Protein AF-M1EEU0-F1 (afdb_monomer)

Organism: Mustela putorius furo (NCBI:txid9669)

Structure (mmCIF, N/CA/C/O backbone):
data_AF-M1EEU0-F1
#
_entry.id   AF-M1EEU0-F1
#
loop_
_atom_site.group_PDB
_atom_site.id
_atom_site.type_symbol
_atom_site.label_atom_id
_atom_site.label_alt_id
_atom_site.label_comp_id
_atom_site.label_asym_id
_atom_site.label_entity_id
_atom_site.label_seq_id
_atom_site.pdbx_PDB_ins_code
_atom_site.Cartn_x
_atom_site.Cartn_y
_atom_site.Cartn_z
_atom_site.occupancy
_atom_site.B_iso_or_equiv
_atom_site.auth_seq_id
_atom_site.auth_comp_id
_atom_site.auth_asym_id
_atom_site.auth_atom_id
_atom_site.pdbx_PDB_model_num
ATOM 1 N N . MET A 1 1 ? 24.415 -26.229 3.782 1.00 38.53 1 MET A N 1
ATOM 2 C CA . MET A 1 1 ? 23.828 -25.964 5.123 1.00 38.53 1 MET A CA 1
ATOM 3 C C . MET A 1 1 ? 23.425 -24.501 5.374 1.00 38.53 1 MET A C 1
ATOM 5 O O . MET A 1 1 ? 22.634 -24.271 6.282 1.00 38.53 1 MET A O 1
ATOM 9 N N . TYR A 1 2 ? 23.901 -23.516 4.597 1.00 28.94 2 TYR A N 1
ATOM 10 C CA . TYR A 1 2 ? 23.565 -22.094 4.804 1.00 28.94 2 TYR A CA 1
ATOM 11 C C . TYR A 1 2 ? 22.201 -21.657 4.224 1.00 28.94 2 TYR A C 1
ATOM 13 O O . TYR A 1 2 ? 21.545 -20.799 4.808 1.00 28.94 2 TYR A O 1
ATOM 21 N N . GLU A 1 3 ? 21.706 -22.286 3.151 1.00 31.72 3 GLU A N 1
ATOM 22 C CA . GLU A 1 3 ? 20.392 -21.942 2.564 1.00 31.72 3 GLU A CA 1
ATOM 23 C C . GLU A 1 3 ? 19.193 -22.361 3.431 1.00 31.72 3 GLU A C 1
ATOM 25 O O . GLU A 1 3 ? 18.193 -21.647 3.503 1.00 31.72 3 GLU A O 1
ATOM 30 N N . GLY A 1 4 ? 19.306 -23.482 4.153 1.00 32.41 4 GLY A N 1
ATOM 31 C CA . GLY A 1 4 ? 18.231 -24.005 5.006 1.00 32.41 4 GLY A CA 1
ATOM 32 C C . GLY A 1 4 ? 17.990 -23.206 6.294 1.00 32.41 4 GLY A C 1
ATOM 33 O O . GLY A 1 4 ? 16.913 -23.310 6.880 1.00 32.41 4 GLY A O 1
ATOM 34 N N . LYS A 1 5 ? 18.961 -22.394 6.745 1.00 36.62 5 LYS A N 1
ATOM 35 C CA . LYS A 1 5 ? 18.788 -21.501 7.906 1.00 36.62 5 LYS A CA 1
ATOM 36 C C . LYS A 1 5 ? 18.058 -20.208 7.518 1.00 36.62 5 LYS A C 1
ATOM 38 O O . LYS A 1 5 ? 17.076 -19.872 8.175 1.00 36.62 5 LYS A O 1
ATOM 43 N N . LYS A 1 6 ? 18.430 -19.573 6.394 1.00 39.03 6 LYS A N 1
ATOM 44 C CA . LYS A 1 6 ? 17.776 -18.346 5.885 1.00 39.03 6 LYS A CA 1
ATOM 45 C C . LYS A 1 6 ? 16.276 -18.525 5.626 1.00 39.03 6 LYS A C 1
ATOM 47 O O . LYS A 1 6 ? 15.479 -17.656 5.969 1.00 39.03 6 LYS A O 1
ATOM 52 N N . THR A 1 7 ? 15.866 -19.664 5.066 1.00 49.22 7 THR A N 1
ATOM 53 C CA . THR A 1 7 ? 14.443 -19.939 4.795 1.00 49.22 7 THR A CA 1
ATOM 54 C C . THR A 1 7 ? 13.634 -20.198 6.065 1.00 49.22 7 THR A C 1
ATOM 56 O O . THR A 1 7 ? 12.465 -19.825 6.115 1.00 49.22 7 THR A O 1
ATOM 59 N N . LYS A 1 8 ? 14.216 -20.804 7.110 1.00 49.25 8 LYS A N 1
ATOM 60 C CA . LYS A 1 8 ? 13.526 -20.993 8.401 1.00 49.25 8 LYS A CA 1
ATOM 61 C C . LYS A 1 8 ? 13.354 -19.676 9.162 1.00 49.25 8 LYS A C 1
ATOM 63 O O . LYS A 1 8 ? 12.310 -19.467 9.775 1.00 49.25 8 LYS A O 1
ATOM 68 N N . GLU A 1 9 ? 14.342 -18.789 9.093 1.00 52.12 9 GLU A N 1
ATOM 69 C CA . GLU A 1 9 ? 14.300 -17.467 9.729 1.00 52.12 9 GLU A CA 1
ATOM 70 C C . GLU A 1 9 ? 13.256 -16.551 9.077 1.00 52.12 9 GLU A C 1
ATOM 72 O O . GLU A 1 9 ? 12.417 -15.982 9.772 1.00 52.12 9 GLU A O 1
ATOM 77 N N . GLY A 1 10 ? 13.212 -16.504 7.738 1.00 55.59 10 GLY A N 1
ATOM 78 C CA . GLY A 1 10 ? 12.186 -15.754 7.003 1.00 55.59 10 GLY A CA 1
ATOM 79 C C . GLY A 1 10 ? 10.757 -16.251 7.271 1.00 55.59 10 GLY A C 1
ATOM 80 O O . GLY A 1 10 ? 9.842 -15.443 7.416 1.00 55.59 10 GLY A O 1
ATOM 81 N N . LYS A 1 11 ? 10.563 -17.572 7.417 1.00 58.25 11 LYS A N 1
ATOM 82 C CA . LYS A 1 11 ? 9.262 -18.181 7.761 1.00 58.25 11 LYS A CA 1
ATOM 83 C C . LYS A 1 11 ? 8.784 -17.805 9.164 1.00 58.25 11 LYS A C 1
ATOM 85 O O . LYS A 1 11 ? 7.630 -17.419 9.328 1.00 58.25 11 LYS A O 1
ATOM 90 N N . LYS A 1 12 ? 9.667 -17.881 10.170 1.00 62.34 12 LYS A N 1
ATOM 91 C CA . LYS A 1 12 ? 9.335 -17.476 11.548 1.00 62.34 12 LYS A CA 1
ATOM 92 C C . LYS A 1 12 ? 8.947 -16.003 11.615 1.00 62.34 12 LYS A C 1
ATOM 94 O O . LYS A 1 12 ? 7.960 -15.666 12.258 1.00 62.34 12 LYS A O 1
ATOM 99 N N . THR A 1 13 ? 9.687 -15.149 10.915 1.00 65.69 13 THR A N 1
ATOM 100 C CA . THR A 1 13 ? 9.425 -13.710 10.870 1.00 65.69 13 THR A CA 1
ATOM 101 C C . THR A 1 13 ? 8.077 -13.400 10.214 1.00 65.69 13 THR A C 1
ATOM 103 O O . THR A 1 13 ? 7.290 -12.644 10.783 1.00 65.69 13 THR A O 1
ATOM 106 N N . LYS A 1 14 ? 7.749 -14.055 9.091 1.00 67.12 14 LYS A N 1
ATOM 107 C CA . LYS A 1 14 ? 6.440 -13.932 8.432 1.00 67.12 14 LYS A CA 1
ATOM 108 C C . LYS A 1 14 ? 5.278 -14.312 9.353 1.00 67.12 14 LYS A C 1
ATOM 110 O O . LYS A 1 14 ? 4.348 -13.522 9.515 1.00 67.12 14 LYS A O 1
ATOM 115 N N . ASN A 1 15 ? 5.338 -15.50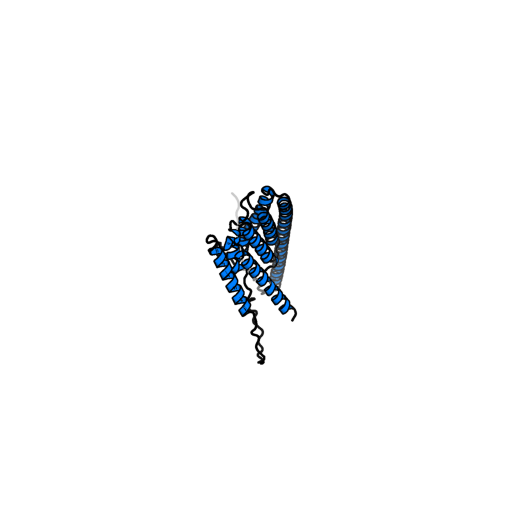1 9.955 1.00 71.31 15 ASN A N 1
ATOM 116 C CA . ASN A 1 15 ? 4.270 -15.995 10.828 1.00 71.31 15 ASN A CA 1
ATOM 117 C C . ASN A 1 15 ? 4.129 -15.093 12.056 1.00 71.31 15 ASN A C 1
ATOM 119 O O . ASN A 1 15 ? 3.024 -14.711 12.418 1.00 71.31 15 ASN A O 1
ATOM 123 N N . MET A 1 16 ? 5.249 -14.652 12.633 1.00 76.19 16 MET A N 1
ATOM 124 C CA . MET A 1 16 ? 5.244 -13.718 13.754 1.00 76.19 16 MET A CA 1
ATOM 125 C C . MET A 1 16 ? 4.574 -12.382 13.397 1.00 76.19 16 MET A C 1
ATOM 127 O O . MET A 1 16 ? 3.860 -11.835 14.234 1.00 76.19 16 MET A O 1
ATOM 131 N N . PHE A 1 17 ? 4.765 -11.855 12.182 1.00 75.94 17 PHE A N 1
ATOM 132 C CA . PHE A 1 17 ? 4.093 -10.626 11.752 1.00 75.94 17 PHE A CA 1
ATOM 133 C C . PHE A 1 17 ? 2.590 -10.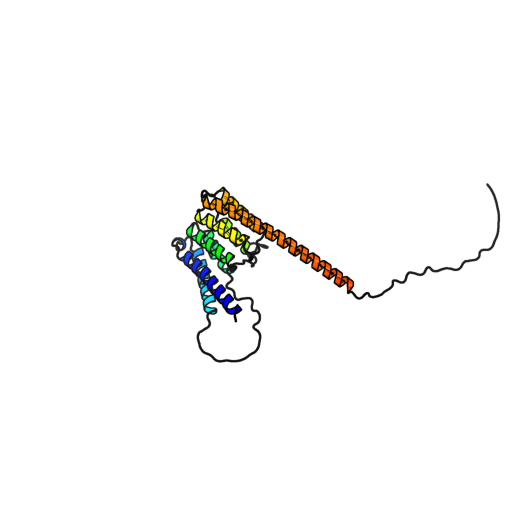819 11.539 1.00 75.94 17 PHE A C 1
ATOM 135 O O . PHE A 1 17 ? 1.818 -10.027 12.075 1.00 75.94 17 PHE A O 1
ATOM 142 N N . LEU A 1 18 ? 2.173 -11.864 10.813 1.00 78.88 18 LEU A N 1
ATOM 143 C CA . LEU A 1 18 ? 0.752 -12.152 10.574 1.00 78.88 18 LEU A CA 1
ATOM 144 C C . LEU A 1 18 ? 0.006 -12.427 11.883 1.00 78.88 18 LEU A C 1
ATOM 146 O O . LEU A 1 18 ? -1.020 -11.804 12.143 1.00 78.88 18 LEU A O 1
ATOM 150 N N . THR A 1 19 ? 0.551 -13.292 12.740 1.00 83.69 19 THR A N 1
ATOM 151 C CA . THR A 1 19 ? -0.056 -13.628 14.031 1.00 83.69 19 THR A CA 1
ATOM 152 C C . THR A 1 19 ? -0.167 -12.399 14.927 1.00 83.69 19 THR A C 1
ATOM 154 O O . THR A 1 19 ? -1.261 -12.098 15.392 1.00 83.69 19 THR A O 1
ATOM 157 N N . ARG A 1 20 ? 0.910 -11.616 15.0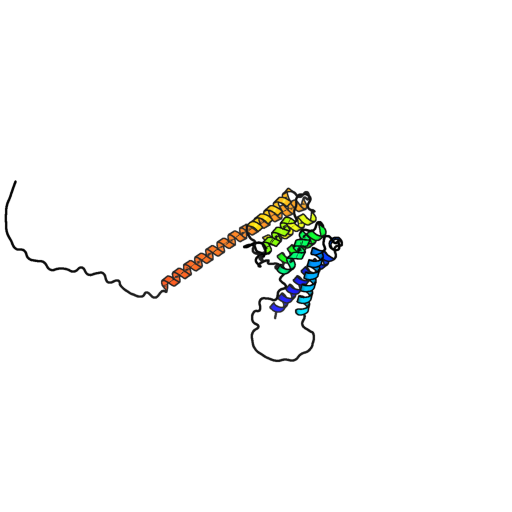99 1.00 83.81 20 ARG A N 1
ATOM 158 C CA . ARG A 1 20 ? 0.861 -10.397 15.930 1.00 83.81 20 ARG A CA 1
ATOM 159 C C . ARG A 1 20 ? -0.097 -9.347 15.379 1.00 83.81 20 ARG A C 1
ATOM 161 O O . ARG A 1 20 ? -0.733 -8.645 16.159 1.00 83.81 20 ARG A O 1
ATOM 168 N N . ALA A 1 21 ? -0.189 -9.210 14.058 1.00 81.88 21 ALA A N 1
ATOM 169 C CA . ALA A 1 21 ? -1.121 -8.289 13.419 1.00 81.88 21 ALA A CA 1
ATOM 170 C C . ALA A 1 21 ? -2.576 -8.682 13.700 1.00 81.88 21 ALA A C 1
ATOM 172 O O . ALA A 1 21 ? -3.357 -7.854 14.166 1.00 81.88 21 ALA A O 1
ATOM 173 N N . LEU A 1 22 ? -2.918 -9.952 13.472 1.00 83.69 22 LEU A N 1
ATOM 174 C CA . LEU A 1 22 ? -4.262 -10.483 13.694 1.00 83.69 22 LEU A CA 1
ATOM 175 C C . LEU A 1 22 ? -4.640 -10.462 15.181 1.00 83.69 22 LEU A C 1
ATOM 177 O O . LEU A 1 22 ? -5.738 -10.032 15.525 1.00 83.69 22 LEU A O 1
ATOM 181 N N . GLU A 1 23 ? -3.718 -10.825 16.074 1.00 86.00 23 GLU A N 1
ATOM 182 C CA . GLU A 1 23 ? -3.907 -10.710 17.525 1.00 86.00 23 GLU A CA 1
ATOM 183 C C . GLU A 1 23 ? -4.122 -9.255 17.952 1.00 86.00 23 GLU A C 1
ATOM 185 O O . GLU A 1 23 ? -5.007 -8.976 18.759 1.00 86.00 23 GLU A O 1
ATOM 190 N N . LYS A 1 24 ? -3.367 -8.306 17.383 1.00 85.12 24 LYS A N 1
ATOM 191 C CA . LYS A 1 24 ? -3.537 -6.875 17.666 1.00 85.12 24 LYS A CA 1
ATOM 192 C C . LYS A 1 24 ? -4.889 -6.350 17.180 1.00 85.12 24 LYS A C 1
ATOM 194 O O . LYS A 1 24 ? -5.493 -5.539 17.879 1.00 85.12 24 LYS A O 1
ATOM 199 N N . ILE A 1 25 ? -5.374 -6.813 16.025 1.00 84.06 25 ILE A N 1
ATOM 200 C CA . ILE A 1 25 ? -6.712 -6.473 15.521 1.00 84.06 25 ILE A CA 1
ATOM 201 C C . ILE A 1 25 ? -7.787 -7.055 16.454 1.00 84.06 25 ILE A C 1
ATOM 203 O O . ILE A 1 25 ? -8.670 -6.319 16.887 1.00 84.06 25 ILE A O 1
ATOM 207 N N . LEU A 1 26 ? -7.683 -8.329 16.848 1.00 83.44 26 LEU A N 1
ATOM 208 C CA . LEU A 1 26 ? -8.626 -8.981 17.772 1.00 83.44 26 LEU A CA 1
ATOM 209 C C . LEU A 1 26 ? -8.608 -8.403 19.195 1.00 83.44 26 LEU A C 1
ATOM 211 O O . LEU A 1 26 ? -9.625 -8.425 19.895 1.00 83.44 26 LEU A O 1
ATOM 215 N N . ALA A 1 27 ? -7.463 -7.885 19.639 1.00 83.81 27 ALA A N 1
ATOM 216 C CA . ALA A 1 27 ? -7.325 -7.243 20.939 1.00 83.81 27 ALA A CA 1
ATOM 217 C C . ALA A 1 27 ? -8.046 -5.886 21.011 1.00 83.81 27 ALA A C 1
ATOM 219 O O . ALA A 1 27 ? -8.343 -5.419 22.117 1.00 83.81 27 ALA A O 1
ATOM 220 N N . ASP A 1 28 ? -8.360 -5.253 19.873 1.00 82.94 28 ASP A N 1
ATOM 221 C CA . ASP A 1 28 ? -9.071 -3.978 19.872 1.00 82.94 28 ASP A CA 1
ATOM 222 C C . ASP A 1 28 ? -10.523 -4.154 20.353 1.00 82.94 28 ASP A C 1
ATOM 224 O O . ASP A 1 28 ? -11.278 -5.021 19.906 1.00 82.94 28 ASP A O 1
ATOM 228 N N . LYS A 1 29 ? -10.931 -3.297 21.296 1.00 74.06 29 LYS A N 1
ATOM 229 C CA . LYS A 1 29 ? -12.258 -3.334 21.927 1.00 74.06 29 LYS A CA 1
ATOM 230 C C . LYS A 1 29 ? -13.390 -3.159 20.912 1.00 74.06 29 LYS A C 1
ATOM 232 O O . LYS A 1 29 ? -14.469 -3.710 21.117 1.00 74.06 29 LYS A O 1
ATOM 237 N N . GLU A 1 30 ? -13.151 -2.441 19.816 1.00 74.44 30 GLU A N 1
ATOM 238 C CA . GLU A 1 30 ? -14.152 -2.223 18.769 1.00 74.44 30 GLU A CA 1
ATOM 239 C C . GLU A 1 30 ? -14.431 -3.492 17.949 1.00 74.44 30 GLU A C 1
ATOM 241 O O . GLU A 1 30 ? -15.538 -3.652 17.439 1.00 74.44 30 GLU A O 1
ATOM 246 N N . VAL A 1 31 ? -13.478 -4.427 17.853 1.00 74.44 31 VAL A N 1
ATOM 247 C CA . VAL A 1 31 ? -13.660 -5.712 17.142 1.00 74.44 31 VAL A CA 1
ATOM 248 C C . VAL A 1 31 ? -14.514 -6.693 17.949 1.00 74.44 31 VAL A C 1
ATOM 250 O O . VAL A 1 31 ? -15.145 -7.587 17.390 1.00 74.44 31 VAL A O 1
ATOM 253 N N . LYS A 1 32 ? -14.620 -6.487 19.267 1.00 69.88 32 LYS A N 1
ATOM 254 C CA . LYS A 1 32 ? -15.470 -7.300 20.152 1.00 69.88 32 LYS A CA 1
ATOM 255 C C . LYS A 1 32 ? -16.963 -6.982 20.017 1.00 69.88 32 LYS A C 1
ATOM 257 O O . LYS A 1 32 ? -17.790 -7.744 20.514 1.00 69.88 32 LYS A O 1
ATOM 262 N N . LYS A 1 33 ? -17.324 -5.875 19.359 1.00 74.88 33 LYS A N 1
ATOM 263 C CA . LYS A 1 33 ? -18.720 -5.481 19.123 1.00 74.88 33 LYS A CA 1
ATOM 264 C C . LYS A 1 33 ? -19.342 -6.320 18.002 1.00 74.88 33 LYS A C 1
ATOM 266 O O . LYS A 1 33 ? -18.676 -6.666 17.030 1.00 74.88 33 LYS A O 1
ATOM 271 N N . ALA A 1 34 ? -20.651 -6.573 18.088 1.00 71.25 34 ALA A N 1
ATOM 272 C CA . ALA A 1 34 ? -21.389 -7.407 17.128 1.00 71.25 34 ALA A CA 1
ATOM 273 C C . ALA A 1 34 ? -21.275 -6.931 15.663 1.00 71.25 34 ALA A C 1
ATOM 275 O O . ALA A 1 34 ? -21.252 -7.754 14.746 1.00 71.25 34 ALA A O 1
ATOM 276 N N . HIS A 1 35 ? -21.122 -5.619 15.450 1.00 74.75 35 HIS A N 1
ATOM 277 C CA . HIS A 1 35 ? -20.931 -5.008 14.129 1.00 74.75 35 HIS A CA 1
ATOM 278 C C . HIS A 1 35 ? -19.675 -5.517 13.396 1.00 74.75 35 HIS A C 1
ATOM 280 O O . HIS A 1 35 ? -19.630 -5.506 12.172 1.00 74.75 35 HIS A O 1
ATOM 286 N N . HIS A 1 36 ? -18.663 -6.003 14.121 1.00 80.88 36 HIS A N 1
ATOM 287 C CA . HIS A 1 36 ? -17.435 -6.559 13.544 1.00 80.88 36 HIS A CA 1
ATOM 288 C C . HIS A 1 36 ? -17.348 -8.084 13.688 1.00 80.88 36 HIS A C 1
ATOM 290 O O . HIS A 1 36 ? -16.262 -8.654 13.606 1.00 80.88 36 HIS A O 1
ATOM 296 N N . SER A 1 37 ? -18.480 -8.770 13.872 1.00 82.75 37 SER A N 1
ATOM 297 C CA . SER A 1 37 ? -18.510 -10.231 14.029 1.00 82.75 37 SER A CA 1
ATOM 298 C C . SER A 1 37 ? -17.872 -10.984 12.854 1.00 82.75 37 SER A C 1
ATOM 300 O O . SER A 1 37 ? -17.192 -11.981 13.080 1.00 82.75 37 SER A O 1
ATOM 302 N N . GLN A 1 38 ? -18.029 -10.495 11.619 1.00 84.75 38 GLN A N 1
ATOM 303 C CA . GLN A 1 38 ? -17.385 -11.073 10.431 1.00 84.75 38 GLN A CA 1
ATOM 304 C C . GLN A 1 38 ? -15.861 -10.905 10.459 1.00 84.75 38 GLN A C 1
ATOM 306 O O . GLN A 1 38 ? -15.145 -11.885 10.278 1.00 84.75 38 GLN A O 1
ATOM 311 N N . LEU A 1 39 ? -15.368 -9.696 10.756 1.00 85.75 39 LEU A N 1
ATOM 312 C CA . LEU A 1 39 ? -13.935 -9.423 10.904 1.00 85.75 39 LEU A CA 1
ATOM 313 C C . LEU A 1 39 ? -13.323 -10.295 12.005 1.00 85.75 39 LEU A C 1
ATOM 315 O O . LEU A 1 39 ? -12.284 -10.914 11.802 1.00 85.75 39 LEU A O 1
ATOM 319 N N . ARG A 1 40 ? -14.000 -10.390 13.154 1.00 85.06 40 ARG A N 1
ATOM 320 C CA . ARG A 1 40 ? -13.559 -11.213 14.278 1.00 85.06 40 ARG A CA 1
ATOM 321 C C . ARG A 1 40 ? -13.427 -12.684 13.882 1.00 85.06 40 ARG A C 1
ATOM 323 O O . ARG A 1 40 ? -12.365 -13.260 14.088 1.00 85.06 40 ARG A O 1
ATOM 330 N N . LYS A 1 41 ? -14.466 -13.259 13.26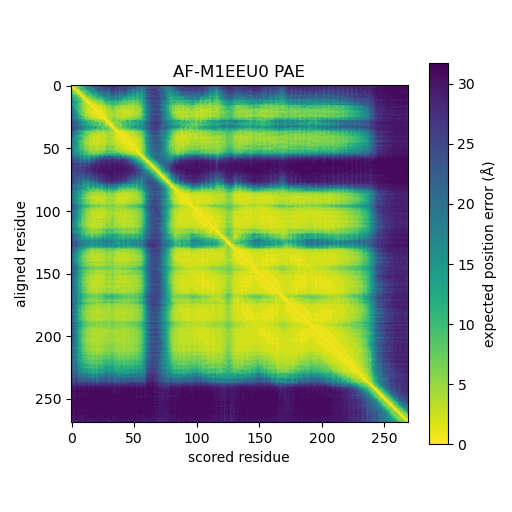4 1.00 86.75 41 LYS A N 1
ATOM 331 C CA . LYS A 1 41 ? -14.442 -14.648 12.778 1.00 86.75 41 LYS A CA 1
ATOM 332 C C . LYS A 1 41 ? -13.335 -14.867 11.749 1.00 86.75 41 LYS A C 1
ATOM 334 O O . LYS A 1 41 ? -12.617 -15.850 11.845 1.00 86.75 41 LYS A O 1
ATOM 339 N N . ALA A 1 42 ? -13.160 -13.944 10.803 1.00 87.25 42 ALA A N 1
ATOM 340 C CA . ALA A 1 42 ? -12.112 -14.045 9.790 1.00 87.25 42 ALA A CA 1
ATOM 341 C C . ALA A 1 42 ? -10.705 -14.028 10.417 1.00 87.25 42 ALA A C 1
ATOM 343 O O . ALA A 1 42 ? -9.852 -14.822 10.028 1.00 87.25 42 ALA A O 1
ATOM 344 N N . CYS A 1 43 ? -10.462 -13.170 11.415 1.00 86.12 43 CYS A N 1
ATOM 345 C CA . CYS A 1 43 ? -9.199 -13.152 12.153 1.00 86.12 43 CYS A CA 1
ATOM 346 C C . CYS A 1 43 ? -8.982 -14.421 12.995 1.00 86.12 43 CYS A C 1
ATOM 348 O O . CYS A 1 43 ? -7.856 -14.909 13.050 1.00 86.12 43 CYS A O 1
ATOM 350 N N . GLU A 1 44 ? -10.023 -14.946 13.650 1.00 86.94 44 GLU A N 1
ATOM 351 C CA . GLU A 1 44 ? -9.956 -16.184 14.446 1.00 86.94 44 GLU A CA 1
ATOM 352 C C 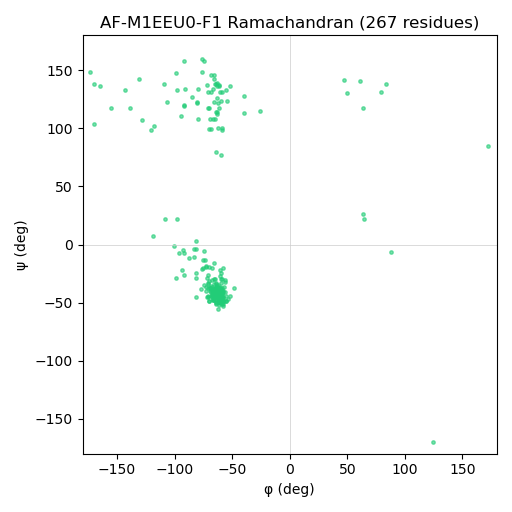. GLU A 1 44 ? -9.634 -17.395 13.553 1.00 86.94 44 GLU A C 1
ATOM 354 O O . GLU A 1 44 ? -8.656 -18.090 13.819 1.00 86.94 44 GLU A O 1
ATOM 359 N N . VAL A 1 45 ? -10.356 -17.568 12.439 1.00 89.50 45 VAL A N 1
ATOM 360 C CA . 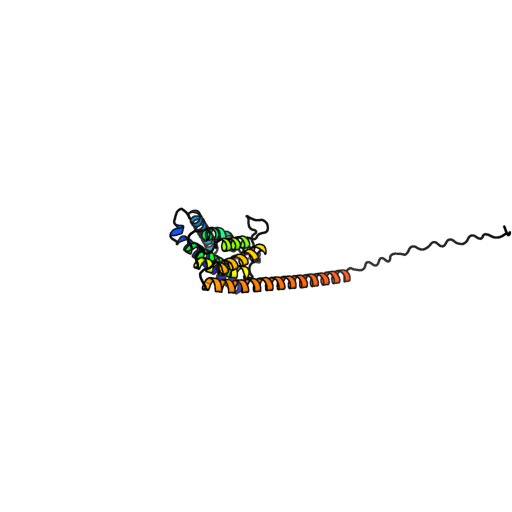VAL A 1 45 ? -10.108 -18.641 11.455 1.00 89.50 45 VAL A CA 1
ATOM 361 C C . VAL A 1 45 ? -8.693 -18.548 10.880 1.00 89.50 45 VAL A C 1
ATOM 363 O O . VAL A 1 45 ? -7.962 -19.536 10.871 1.00 89.50 45 VAL A O 1
ATOM 366 N N . ALA A 1 46 ? -8.260 -17.350 10.474 1.00 86.31 46 ALA A N 1
ATOM 367 C CA . ALA A 1 46 ? -6.907 -17.142 9.963 1.00 86.31 46 ALA A CA 1
ATOM 368 C C . ALA A 1 46 ? -5.829 -17.504 11.000 1.00 86.31 46 ALA A C 1
ATOM 370 O O . ALA A 1 46 ? -4.811 -18.104 10.661 1.00 86.31 46 ALA A O 1
ATOM 371 N N . LEU A 1 47 ? -6.035 -17.157 12.275 1.00 84.88 47 LEU A N 1
ATOM 372 C CA . LEU A 1 47 ? -5.099 -17.503 13.345 1.00 84.88 47 LEU A CA 1
ATOM 373 C C . LEU A 1 47 ? -5.061 -19.004 13.636 1.00 84.88 47 LEU A C 1
ATOM 375 O O . LEU A 1 47 ? -3.977 -19.526 13.898 1.00 84.88 47 LEU A O 1
ATOM 379 N N . GLU A 1 48 ? -6.205 -19.686 13.611 1.00 86.62 48 GLU A N 1
ATOM 380 C CA . GLU A 1 48 ? -6.282 -21.137 13.799 1.00 86.62 48 GLU A CA 1
ATOM 381 C C . GLU A 1 48 ? -5.549 -21.884 12.683 1.00 86.62 48 GLU A C 1
ATOM 383 O O . GLU A 1 48 ? -4.724 -22.752 12.971 1.00 86.62 48 GLU A O 1
ATOM 388 N N . GLU A 1 49 ? -5.754 -21.493 11.425 1.00 85.88 49 GLU A N 1
ATOM 389 C CA . GLU A 1 49 ? -5.055 -22.086 10.281 1.00 85.88 49 GLU A CA 1
ATOM 390 C C . GLU A 1 49 ? -3.540 -21.834 10.339 1.00 85.88 49 GLU A C 1
ATOM 392 O O . GLU A 1 49 ? -2.752 -22.773 10.207 1.00 85.88 49 GLU A O 1
ATOM 397 N N . ILE A 1 50 ? -3.105 -20.602 10.641 1.00 83.06 50 ILE A N 1
ATOM 398 C CA . ILE A 1 50 ? -1.674 -20.274 10.780 1.00 83.06 50 ILE A CA 1
ATOM 399 C C . ILE A 1 50 ? -1.030 -21.072 11.925 1.00 83.06 50 ILE A C 1
ATOM 401 O O . ILE A 1 50 ? 0.116 -21.522 11.795 1.00 83.06 50 ILE A O 1
ATOM 405 N N . LYS A 1 51 ? -1.738 -21.265 13.048 1.00 82.94 51 LYS A N 1
ATOM 406 C CA . LYS A 1 51 ? -1.263 -22.084 14.176 1.00 82.94 51 LYS A CA 1
ATOM 407 C C . LYS A 1 51 ? -1.174 -23.558 13.793 1.00 82.94 51 LYS A C 1
ATOM 409 O O . LYS A 1 51 ? -0.116 -24.152 13.987 1.00 82.94 51 LYS A O 1
ATOM 414 N N . ALA A 1 52 ? -2.209 -24.113 13.165 1.00 82.50 52 ALA A N 1
ATOM 415 C CA . ALA A 1 52 ? -2.224 -25.501 12.706 1.00 82.50 52 ALA A CA 1
ATOM 416 C C . ALA A 1 52 ? -1.115 -25.785 11.676 1.00 82.50 52 ALA A C 1
ATOM 418 O O . ALA A 1 52 ? -0.455 -26.825 11.728 1.00 82.50 52 ALA A O 1
ATOM 419 N N . GLU A 1 53 ? -0.858 -24.857 10.751 1.00 76.94 53 GLU A N 1
ATOM 420 C CA . GLU A 1 53 ? 0.242 -24.967 9.787 1.00 76.94 53 GLU A CA 1
ATOM 421 C C . GLU A 1 53 ? 1.625 -24.803 10.441 1.00 76.94 53 GLU A C 1
ATOM 423 O O . GLU A 1 53 ? 2.591 -25.430 10.001 1.00 76.94 53 GLU A O 1
ATOM 428 N N . THR A 1 54 ? 1.733 -24.007 11.510 1.00 74.94 54 THR A N 1
ATOM 429 C CA . THR A 1 54 ? 2.974 -23.842 12.286 1.00 74.94 54 THR A CA 1
ATOM 430 C C . THR A 1 54 ? 3.285 -25.081 13.135 1.00 74.94 54 THR A C 1
ATOM 432 O O . THR A 1 54 ? 4.437 -25.517 13.188 1.00 74.94 54 THR A O 1
ATOM 435 N N . GLU A 1 55 ? 2.278 -25.701 13.752 1.00 71.88 55 GLU A N 1
ATOM 436 C CA . GLU A 1 55 ? 2.428 -26.939 14.529 1.00 71.88 55 GLU A CA 1
ATOM 437 C C . GLU A 1 55 ? 2.832 -28.118 13.640 1.00 71.88 55 GLU A C 1
ATOM 439 O O . GLU A 1 55 ? 3.790 -28.819 13.959 1.00 71.88 55 GLU A O 1
ATOM 444 N N . LYS A 1 56 ? 2.223 -28.259 12.454 1.00 67.38 56 LYS A N 1
ATOM 445 C CA . LYS A 1 56 ? 2.627 -29.259 11.445 1.00 67.38 56 LYS A CA 1
ATOM 446 C C . LYS A 1 56 ? 4.071 -29.087 10.947 1.00 67.38 56 LYS A C 1
ATOM 448 O O . LYS A 1 56 ? 4.652 -30.032 10.422 1.00 67.38 56 LYS A O 1
ATOM 453 N N . GLN A 1 57 ? 4.655 -27.894 11.085 1.00 57.47 57 GLN A N 1
ATOM 454 C CA . GLN A 1 57 ? 6.047 -27.600 10.714 1.00 57.47 57 GLN A CA 1
ATOM 455 C C . GLN A 1 57 ? 7.046 -27.785 11.870 1.00 57.47 57 GLN A C 1
ATOM 457 O O . GLN A 1 57 ? 8.260 -27.705 11.648 1.00 57.47 57 GLN A O 1
ATOM 462 N N . SER A 1 58 ? 6.565 -28.043 13.088 1.00 44.78 58 SER A N 1
ATOM 463 C CA . SER A 1 58 ? 7.401 -28.389 14.239 1.00 44.78 58 SER A CA 1
ATOM 464 C C . SER A 1 58 ? 7.770 -29.876 14.150 1.00 44.78 58 SER A C 1
ATOM 466 O O . SER A 1 58 ? 6.865 -30.704 14.080 1.00 44.78 58 SER A O 1
ATOM 468 N N . PRO A 1 59 ? 9.059 -30.274 14.135 1.00 42.59 59 PRO A N 1
ATOM 469 C CA . PRO A 1 59 ? 9.397 -31.689 14.232 1.00 42.59 59 PRO A CA 1
ATOM 470 C C . PRO A 1 59 ? 8.925 -32.220 15.594 1.00 42.59 59 PRO A C 1
ATOM 472 O O . PRO A 1 59 ? 9.151 -31.528 16.595 1.00 42.59 59 PRO A O 1
ATOM 475 N N . PRO A 1 60 ? 8.353 -33.433 15.681 1.00 41.47 60 PRO A N 1
ATOM 476 C CA . PRO A 1 60 ? 8.221 -34.094 16.967 1.00 41.47 60 PRO A CA 1
ATOM 477 C C . PRO A 1 60 ? 9.632 -34.330 17.519 1.00 41.47 60 PRO A C 1
ATOM 479 O O . PRO A 1 60 ? 10.488 -34.933 16.870 1.00 41.47 60 PRO A O 1
ATOM 482 N N . HIS A 1 61 ? 9.902 -33.794 18.706 1.00 43.41 61 HIS A N 1
ATOM 483 C CA . HIS A 1 61 ? 11.012 -34.254 19.530 1.00 43.41 61 HIS A CA 1
ATOM 484 C C . HIS A 1 61 ? 10.725 -35.708 19.920 1.00 43.41 61 HIS A C 1
ATOM 486 O O . HIS A 1 61 ? 9.756 -35.967 20.628 1.00 43.41 61 HIS A O 1
ATOM 492 N N . GLY A 1 62 ? 11.548 -36.638 19.437 1.00 36.19 62 GLY A N 1
ATOM 493 C CA . GLY A 1 62 ? 11.450 -38.057 19.774 1.00 36.19 62 GLY A CA 1
ATOM 494 C C . GLY A 1 62 ? 12.386 -38.920 18.931 1.00 36.19 62 GLY A C 1
ATOM 495 O O . GLY A 1 62 ? 11.973 -39.423 17.900 1.00 36.19 62 GLY A O 1
ATOM 496 N N . GLU A 1 63 ? 13.639 -39.008 19.385 1.00 33.44 63 GLU A N 1
ATOM 497 C CA . GLU A 1 63 ? 14.628 -40.097 19.253 1.00 33.44 63 GLU A CA 1
ATOM 498 C C . GLU A 1 63 ? 14.922 -40.794 17.900 1.00 33.44 63 GLU A C 1
ATOM 500 O O . GLU A 1 63 ? 14.084 -41.092 17.058 1.00 33.44 63 GLU A O 1
ATOM 505 N N . ALA A 1 64 ? 16.212 -41.080 17.715 1.00 39.66 64 ALA A N 1
ATOM 506 C CA . ALA A 1 64 ? 16.828 -41.642 16.523 1.00 39.66 64 ALA A CA 1
ATOM 507 C C . ALA A 1 64 ? 16.396 -43.084 16.189 1.00 39.66 64 ALA A C 1
ATOM 509 O O . ALA A 1 64 ? 16.341 -43.933 17.073 1.00 39.66 64 ALA A O 1
ATOM 510 N N . LYS A 1 65 ? 16.306 -43.398 14.886 1.00 34.19 65 LYS A N 1
ATOM 511 C CA . LYS A 1 65 ? 17.015 -44.535 14.259 1.00 34.19 65 LYS A CA 1
ATOM 512 C C . LYS A 1 65 ? 17.011 -44.423 12.731 1.00 34.19 65 LYS A C 1
ATOM 514 O O . LYS A 1 65 ? 16.024 -44.031 12.120 1.00 34.19 65 LYS A O 1
ATOM 519 N N . GLY A 1 66 ? 18.173 -44.707 12.144 1.00 37.22 66 GLY A N 1
ATOM 520 C CA . GLY A 1 66 ? 18.470 -44.530 10.727 1.00 37.22 66 GLY A CA 1
ATOM 521 C C . GLY A 1 66 ? 17.863 -45.587 9.804 1.00 37.22 66 GLY A C 1
ATOM 522 O O . GLY A 1 66 ? 17.564 -46.706 10.209 1.00 37.22 66 GLY A O 1
ATOM 523 N N . GLY A 1 67 ? 17.759 -45.208 8.533 1.00 30.52 67 GLY A N 1
ATOM 524 C CA . GLY A 1 67 ? 17.404 -46.076 7.418 1.00 30.52 67 GLY A CA 1
ATOM 525 C C . GLY A 1 67 ? 17.631 -45.327 6.109 1.00 30.52 67 GLY A C 1
ATOM 526 O O . GLY A 1 67 ? 16.884 -44.418 5.768 1.00 30.52 67 GLY A O 1
ATOM 527 N N . SER A 1 68 ? 18.721 -45.672 5.430 1.00 43.38 68 SER A N 1
ATOM 528 C CA . SER A 1 68 ? 19.137 -45.156 4.127 1.00 43.38 68 SER A CA 1
ATOM 529 C C . SER A 1 68 ? 18.097 -45.457 3.042 1.00 43.38 68 SER A C 1
ATOM 531 O O . SER A 1 68 ? 17.693 -46.606 2.893 1.00 43.38 68 SER A O 1
ATOM 533 N N . SER A 1 69 ? 17.718 -44.457 2.244 1.00 35.84 69 SER A N 1
ATOM 534 C CA . SER A 1 69 ? 17.358 -44.673 0.839 1.00 35.84 69 SER A CA 1
ATOM 535 C C . SER A 1 69 ? 17.558 -43.383 0.047 1.00 35.84 69 SER A C 1
ATOM 537 O O . SER A 1 69 ? 16.981 -42.333 0.329 1.00 35.84 69 SER A O 1
ATOM 539 N N . THR A 1 70 ? 18.462 -43.477 -0.917 1.00 42.56 70 THR A N 1
ATOM 540 C CA . THR A 1 70 ? 18.897 -42.456 -1.863 1.00 42.56 70 THR A CA 1
ATOM 541 C C . THR A 1 70 ? 17.807 -42.146 -2.886 1.00 42.56 70 THR A C 1
ATOM 543 O O . THR A 1 70 ? 17.702 -42.841 -3.891 1.00 42.56 70 THR A O 1
ATOM 546 N N . LEU A 1 71 ? 17.057 -41.062 -2.681 1.00 36.38 71 LEU A N 1
ATOM 547 C CA . LEU A 1 71 ? 16.345 -40.338 -3.739 1.00 36.38 71 LEU A CA 1
ATOM 548 C C . LEU A 1 71 ? 16.409 -38.828 -3.430 1.00 36.38 71 LEU A C 1
ATOM 550 O O . LEU A 1 71 ? 16.185 -38.438 -2.281 1.00 36.38 71 LEU A O 1
ATOM 554 N N . PRO A 1 72 ? 16.739 -37.957 -4.404 1.00 45.69 72 PRO A N 1
ATOM 555 C CA . PRO A 1 72 ? 16.756 -36.517 -4.175 1.00 45.69 72 PRO A CA 1
ATOM 556 C C . PRO A 1 72 ? 15.332 -36.039 -3.851 1.00 45.69 72 PRO A C 1
ATOM 558 O O . PRO A 1 72 ? 14.388 -36.479 -4.512 1.00 45.69 72 PRO A O 1
ATOM 561 N N . PRO A 1 73 ? 15.137 -35.136 -2.871 1.00 45.53 73 PRO A N 1
ATOM 562 C CA . PRO A 1 73 ? 13.819 -34.585 -2.619 1.00 45.53 73 PRO A CA 1
ATOM 563 C C . PRO A 1 73 ? 13.391 -33.819 -3.869 1.00 45.53 73 PRO A C 1
ATOM 565 O O . PRO A 1 73 ? 13.981 -32.800 -4.241 1.00 45.53 73 PRO A O 1
ATOM 568 N N . VAL A 1 74 ? 12.368 -34.360 -4.532 1.00 35.12 74 VAL A N 1
ATOM 569 C CA . VAL A 1 74 ? 11.555 -33.681 -5.537 1.00 35.12 74 VAL A CA 1
ATOM 570 C C . VAL A 1 74 ? 11.330 -32.257 -5.045 1.00 35.12 74 VAL A C 1
ATOM 572 O O . VAL A 1 74 ? 10.938 -32.060 -3.896 1.00 35.12 74 VAL A O 1
ATOM 575 N N . LYS A 1 75 ? 11.632 -31.274 -5.900 1.00 41.97 75 LYS A N 1
ATOM 576 C CA . LYS A 1 75 ? 11.417 -29.840 -5.676 1.00 41.97 75 LYS A CA 1
ATOM 577 C C . LYS A 1 75 ? 9.922 -29.591 -5.450 1.00 41.97 75 LYS A C 1
ATOM 579 O O . LYS A 1 75 ? 9.202 -29.159 -6.345 1.00 41.97 75 LYS A O 1
ATOM 584 N N . SER A 1 76 ? 9.435 -29.914 -4.262 1.00 37.91 76 SER A N 1
ATOM 585 C CA . SER A 1 76 ? 8.089 -29.616 -3.820 1.00 37.91 76 SER A CA 1
ATOM 586 C C . SER A 1 76 ? 8.039 -28.111 -3.649 1.00 37.91 76 SER A C 1
ATOM 588 O O . SER A 1 76 ? 8.683 -27.565 -2.746 1.00 37.91 76 SER A O 1
ATOM 590 N N . LYS A 1 77 ? 7.330 -27.465 -4.581 1.00 40.50 77 LYS A N 1
ATOM 591 C CA . LYS A 1 77 ? 6.825 -26.095 -4.492 1.00 40.50 77 LYS A CA 1
ATOM 592 C C . LYS A 1 77 ? 6.650 -25.748 -3.020 1.00 40.50 77 LYS A C 1
ATOM 594 O O . LYS A 1 77 ? 5.926 -26.430 -2.301 1.00 40.50 77 LYS A O 1
ATOM 599 N N . THR A 1 78 ? 7.448 -24.787 -2.576 1.00 38.34 78 THR A N 1
ATOM 600 C CA . THR A 1 78 ? 7.587 -24.365 -1.188 1.00 38.34 78 THR A CA 1
ATOM 601 C C . THR A 1 78 ? 6.230 -24.354 -0.495 1.00 38.34 78 THR A C 1
ATOM 603 O O . THR A 1 78 ? 5.387 -23.538 -0.854 1.00 38.34 78 THR A O 1
ATOM 606 N N . ASN A 1 79 ? 6.035 -25.243 0.485 1.00 40.91 79 ASN A N 1
ATOM 607 C CA . ASN A 1 79 ? 4.903 -25.215 1.413 1.00 40.91 79 ASN A CA 1
ATOM 608 C C . ASN A 1 79 ? 5.002 -23.925 2.244 1.00 40.91 79 ASN A C 1
ATOM 610 O O . ASN A 1 79 ? 5.587 -23.888 3.329 1.00 40.91 79 ASN A O 1
ATOM 614 N N . PHE A 1 80 ? 4.571 -22.835 1.627 1.00 50.62 80 PHE A N 1
ATOM 615 C CA . PHE A 1 80 ? 4.515 -21.485 2.142 1.00 50.62 80 PHE A CA 1
ATOM 616 C C . PHE A 1 80 ? 3.086 -21.263 2.613 1.00 50.62 80 PHE A C 1
ATOM 618 O O . PHE A 1 80 ? 2.148 -21.570 1.880 1.00 50.62 80 PHE A O 1
ATOM 625 N N . ILE A 1 81 ? 2.933 -20.713 3.815 1.00 53.59 81 ILE A N 1
ATOM 626 C CA . ILE A 1 81 ? 1.670 -20.105 4.224 1.00 53.59 81 ILE A CA 1
ATOM 627 C C . ILE A 1 81 ? 1.455 -18.951 3.247 1.00 53.59 81 ILE A C 1
ATOM 629 O O . ILE A 1 81 ? 2.133 -17.930 3.350 1.00 53.59 81 ILE A O 1
ATOM 633 N N . GLU A 1 82 ? 0.621 -19.123 2.231 1.00 63.81 82 GLU A N 1
ATOM 634 C CA . GLU A 1 82 ? 0.358 -18.087 1.235 1.00 63.81 82 GLU A CA 1
ATOM 635 C C . GLU A 1 82 ? -0.338 -16.929 1.959 1.00 63.81 82 GLU A C 1
ATOM 637 O O . GLU A 1 82 ? -1.476 -17.077 2.394 1.00 63.81 82 GLU A O 1
ATOM 642 N N . ALA A 1 83 ? 0.355 -15.796 2.173 1.00 64.19 83 ALA A N 1
ATOM 643 C CA . ALA A 1 83 ? -0.267 -14.658 2.880 1.00 64.19 83 ALA A CA 1
ATOM 644 C C . ALA A 1 83 ? -1.494 -14.162 2.108 1.00 64.19 83 ALA A C 1
ATOM 646 O O . ALA A 1 83 ? -2.436 -13.651 2.698 1.00 64.19 83 ALA A O 1
ATOM 647 N N . ASP A 1 84 ? -1.462 -14.391 0.800 1.00 71.38 84 ASP A N 1
ATOM 648 C CA . ASP A 1 84 ? -2.505 -14.201 -0.185 1.00 71.38 84 ASP A CA 1
ATOM 649 C C . ASP A 1 84 ? -3.850 -14.813 0.275 1.00 71.38 84 ASP A C 1
ATOM 651 O O . ASP A 1 84 ? -4.888 -14.174 0.123 1.00 71.38 84 ASP A O 1
ATOM 655 N N . LYS A 1 85 ? -3.852 -15.976 0.953 1.00 76.69 85 LYS A N 1
ATOM 656 C CA . LYS A 1 85 ? -5.080 -16.604 1.496 1.00 76.69 85 LYS A CA 1
ATOM 657 C C . LYS A 1 85 ? -5.662 -15.867 2.701 1.00 76.69 85 LYS A C 1
ATOM 659 O O . LYS A 1 85 ? -6.869 -15.870 2.914 1.00 76.69 85 LYS A O 1
ATOM 664 N N . TYR A 1 86 ? -4.809 -15.202 3.471 1.00 82.06 86 TYR A N 1
ATOM 665 C CA . TYR A 1 86 ? -5.175 -14.516 4.709 1.00 82.06 86 TYR A CA 1
ATOM 666 C C . TYR A 1 86 ? -5.400 -13.016 4.493 1.00 82.06 86 TYR A C 1
ATOM 668 O O . TYR A 1 86 ? -5.291 -12.241 5.441 1.00 82.06 86 TYR A O 1
ATOM 676 N N . PHE A 1 87 ? -5.696 -12.586 3.261 1.00 85.38 87 PHE A N 1
ATOM 677 C CA . PHE A 1 87 ? -5.960 -11.180 2.949 1.00 85.38 87 PHE A CA 1
ATOM 678 C C . PHE A 1 87 ? -7.341 -10.703 3.431 1.00 85.38 87 PHE A C 1
ATOM 680 O O . PHE A 1 87 ? -7.461 -9.575 3.906 1.00 85.38 87 PHE A O 1
ATOM 687 N N . LEU A 1 88 ? -8.365 -11.563 3.388 1.00 87.25 88 LEU A N 1
ATOM 688 C CA . LEU A 1 88 ? -9.751 -11.202 3.726 1.00 87.25 88 LEU A CA 1
ATOM 689 C C . LEU A 1 88 ? -9.914 -10.496 5.097 1.00 87.25 88 LEU A C 1
ATOM 691 O O . LEU A 1 88 ? -10.610 -9.482 5.160 1.00 87.25 88 LEU A O 1
ATOM 695 N N . PRO A 1 89 ? -9.271 -10.939 6.199 1.00 89.12 89 PRO A N 1
ATOM 696 C CA . PRO A 1 89 ? -9.319 -10.211 7.467 1.00 89.12 89 PRO A CA 1
ATOM 697 C C . PRO A 1 89 ? -8.776 -8.777 7.373 1.00 89.12 89 PRO A C 1
ATOM 699 O O . PRO A 1 89 ? -9.324 -7.871 7.997 1.00 89.12 89 PRO A O 1
ATOM 702 N N . PHE A 1 90 ? -7.718 -8.548 6.588 1.00 90.25 90 PHE A N 1
ATOM 703 C CA . PHE A 1 90 ? -7.139 -7.214 6.399 1.00 90.25 90 PHE A CA 1
ATOM 704 C C . PHE A 1 90 ? -8.032 -6.322 5.539 1.00 90.25 90 PHE A C 1
ATOM 706 O O . PHE A 1 90 ? -8.159 -5.134 5.832 1.00 90.25 90 PHE A O 1
ATOM 713 N N . GLU A 1 91 ? -8.691 -6.892 4.530 1.00 91.00 91 GLU A N 1
ATOM 714 C CA . GLU A 1 91 ? -9.693 -6.197 3.718 1.00 91.00 91 GLU A CA 1
ATOM 715 C C . GLU A 1 91 ? -10.860 -5.703 4.583 1.00 91.00 91 GLU A C 1
ATOM 717 O O . GLU A 1 91 ? -11.178 -4.512 4.584 1.00 91.00 91 GLU A O 1
ATOM 722 N N . LEU A 1 92 ? -11.425 -6.584 5.414 1.00 89.38 92 LEU A N 1
ATOM 723 C CA . LEU A 1 92 ? -12.481 -6.223 6.364 1.00 89.38 92 LEU A CA 1
ATOM 724 C C . LEU A 1 92 ? -11.999 -5.200 7.409 1.00 89.38 92 LEU A C 1
ATOM 726 O O . LEU A 1 92 ? -12.751 -4.309 7.804 1.00 89.38 92 LEU A O 1
ATOM 730 N N . ALA A 1 93 ? -10.740 -5.293 7.848 1.00 90.56 93 ALA A N 1
ATOM 731 C CA . ALA A 1 93 ? -10.149 -4.334 8.778 1.00 90.56 93 ALA A CA 1
ATOM 732 C C . ALA A 1 93 ? -9.983 -2.939 8.148 1.00 90.56 93 ALA A C 1
ATOM 734 O O . ALA A 1 93 ? -10.212 -1.940 8.829 1.00 90.56 93 ALA A O 1
ATOM 735 N N . CYS A 1 94 ? -9.639 -2.863 6.859 1.00 91.88 94 CYS A N 1
ATOM 736 C CA . CYS A 1 94 ? -9.548 -1.614 6.095 1.00 91.88 94 CYS A CA 1
ATOM 737 C C . CYS A 1 94 ? -10.915 -0.945 5.881 1.00 91.88 94 CYS A C 1
ATOM 739 O O . CYS A 1 94 ? -10.998 0.278 5.850 1.00 91.88 94 CYS A O 1
ATOM 741 N N . GLN A 1 95 ? -11.992 -1.730 5.801 1.00 90.25 95 GLN A N 1
ATOM 742 C CA . GLN A 1 95 ? -13.370 -1.228 5.700 1.00 90.25 95 GLN A CA 1
ATOM 743 C C . GLN A 1 95 ? -13.972 -0.817 7.059 1.00 90.25 95 GLN A C 1
ATOM 745 O O . GLN A 1 95 ? -15.102 -0.324 7.127 1.00 90.25 95 GLN A O 1
ATOM 750 N N . SER A 1 96 ? -13.245 -1.015 8.163 1.00 88.44 96 SER A N 1
ATOM 751 C CA . SER A 1 96 ? -13.723 -0.654 9.496 1.00 88.44 96 SER A CA 1
ATOM 752 C C . SER A 1 96 ? -13.821 0.862 9.677 1.00 88.44 96 SER A C 1
ATOM 754 O O . SER A 1 96 ? -12.979 1.630 9.222 1.00 88.44 96 SER A O 1
ATOM 756 N N . LYS A 1 97 ? -14.814 1.305 10.457 1.00 85.38 97 LYS A N 1
ATOM 757 C CA . LYS A 1 97 ? -14.974 2.719 10.842 1.00 85.38 97 LYS A CA 1
ATOM 758 C C . LYS A 1 97 ? -13.971 3.183 11.906 1.00 85.38 97 LYS A C 1
ATOM 760 O O . LYS A 1 97 ? -13.978 4.354 12.264 1.00 85.38 97 LYS A O 1
ATOM 765 N N . CYS A 1 98 ? -13.146 2.287 12.454 1.00 89.06 98 CYS A N 1
ATOM 766 C CA . CYS A 1 98 ? -12.175 2.613 13.498 1.00 89.06 98 CYS A CA 1
ATOM 767 C C . CYS A 1 98 ? -10.789 2.911 12.889 1.00 89.06 98 CYS A C 1
ATOM 769 O O . CYS A 1 98 ? -10.105 1.970 12.471 1.00 89.06 98 CYS A O 1
ATOM 771 N N . PRO A 1 99 ? -10.301 4.169 12.919 1.00 91.06 99 PRO A N 1
ATOM 772 C CA . PRO A 1 99 ? -9.017 4.539 12.310 1.00 91.06 99 PRO A CA 1
ATOM 773 C C . PRO A 1 99 ? -7.813 3.770 12.865 1.00 91.06 99 PRO A C 1
ATOM 775 O O . PRO A 1 99 ? -6.848 3.513 12.147 1.00 91.06 99 PRO A O 1
ATOM 778 N N . ARG A 1 100 ? -7.871 3.347 14.137 1.00 89.75 100 ARG A N 1
ATOM 779 C CA . ARG A 1 100 ? -6.808 2.556 14.784 1.00 89.75 100 ARG A CA 1
ATOM 780 C C . ARG A 1 100 ? -6.667 1.159 14.169 1.00 89.75 100 ARG A C 1
ATOM 782 O O . ARG A 1 100 ? -5.543 0.679 13.995 1.00 89.75 100 ARG A O 1
ATOM 789 N N . ILE A 1 101 ? -7.792 0.531 13.819 1.00 89.94 101 ILE A N 1
ATOM 790 C CA . ILE A 1 101 ? -7.822 -0.782 13.159 1.00 89.94 101 ILE A CA 1
ATOM 791 C C . ILE A 1 101 ? -7.310 -0.637 11.728 1.00 89.94 101 ILE A C 1
ATOM 793 O O . ILE A 1 101 ? -6.395 -1.360 11.340 1.00 89.94 101 ILE A O 1
ATOM 797 N N . VAL A 1 102 ? -7.827 0.350 10.989 1.00 93.25 102 VAL A N 1
ATOM 798 C CA . VAL A 1 102 ? -7.410 0.633 9.608 1.00 93.25 102 VAL A CA 1
ATOM 799 C C . VAL A 1 102 ? -5.907 0.913 9.543 1.00 93.25 102 VAL A C 1
ATOM 801 O O . VAL A 1 102 ? -5.194 0.273 8.777 1.00 93.25 102 VAL A O 1
ATOM 804 N N . SER A 1 103 ? -5.387 1.783 10.415 1.00 93.12 103 SER A N 1
ATOM 805 C CA . SER A 1 103 ? -3.951 2.097 10.484 1.00 93.12 103 SER A CA 1
ATOM 806 C C . SER A 1 103 ? -3.092 0.867 10.775 1.00 93.12 103 SER A C 1
ATOM 808 O O . SER A 1 103 ? -2.020 0.709 10.195 1.00 93.12 103 SER A O 1
ATOM 810 N N . THR A 1 104 ? -3.558 -0.018 11.664 1.00 91.62 104 THR A N 1
ATOM 811 C CA . THR A 1 104 ? -2.859 -1.274 11.970 1.00 91.62 104 THR A CA 1
ATOM 812 C C . THR A 1 104 ? -2.875 -2.213 10.766 1.00 91.62 104 THR A C 1
ATOM 814 O O . THR A 1 104 ? -1.836 -2.782 10.445 1.00 91.62 104 THR A O 1
ATOM 817 N N . SER A 1 105 ? -4.013 -2.342 10.076 1.00 92.50 105 SER A N 1
ATOM 818 C CA . SER A 1 105 ? -4.142 -3.167 8.869 1.00 92.50 105 SER A CA 1
ATOM 819 C C . SER A 1 105 ? -3.197 -2.690 7.762 1.00 92.50 105 SER A C 1
ATOM 821 O O . SER A 1 105 ? -2.394 -3.471 7.253 1.00 92.50 105 SER A O 1
ATOM 823 N N . LEU A 1 106 ? -3.204 -1.386 7.466 1.00 95.06 106 LEU A N 1
ATOM 824 C CA . LEU A 1 106 ? -2.353 -0.770 6.444 1.00 95.06 106 LEU A CA 1
ATOM 825 C C . LEU A 1 106 ? -0.855 -0.933 6.739 1.00 95.06 106 LEU A C 1
ATOM 827 O O . LEU A 1 106 ? -0.089 -1.279 5.841 1.00 95.06 106 LEU A O 1
ATOM 831 N N . ASP A 1 107 ? -0.432 -0.741 7.992 1.00 92.88 107 ASP A N 1
ATOM 832 C CA . ASP A 1 107 ? 0.965 -0.945 8.406 1.00 92.88 107 ASP A CA 1
ATOM 833 C C . ASP A 1 107 ? 1.399 -2.415 8.252 1.00 92.88 107 ASP A C 1
ATOM 835 O O . ASP A 1 107 ? 2.528 -2.706 7.852 1.00 92.88 107 ASP A O 1
ATOM 839 N N . CYS A 1 108 ? 0.494 -3.359 8.521 1.00 90.56 108 CYS A N 1
ATOM 840 C CA . CYS A 1 108 ? 0.771 -4.782 8.344 1.00 90.56 108 CYS A CA 1
ATOM 841 C C . CYS A 1 108 ? 0.854 -5.165 6.862 1.00 90.56 108 CYS A C 1
ATOM 843 O O . CYS A 1 108 ? 1.801 -5.850 6.476 1.00 90.56 108 CYS A O 1
ATOM 845 N N . LEU A 1 109 ? -0.070 -4.681 6.025 1.00 91.94 109 LEU A N 1
ATOM 846 C CA . LEU A 1 109 ? -0.022 -4.872 4.571 1.00 91.94 109 LEU A CA 1
ATOM 847 C C . LEU A 1 109 ? 1.275 -4.305 3.983 1.00 91.94 109 LEU A C 1
ATOM 849 O O . LEU A 1 109 ? 1.954 -4.994 3.223 1.00 91.94 109 LEU A O 1
ATOM 853 N N . GLN A 1 110 ? 1.674 -3.101 4.403 1.00 93.00 110 GLN A N 1
ATOM 854 C CA . GLN A 1 110 ? 2.934 -2.485 3.994 1.00 93.00 110 GLN A CA 1
ATOM 855 C C . GLN A 1 110 ? 4.132 -3.391 4.304 1.00 93.00 110 GLN A C 1
ATOM 857 O O . GLN A 1 110 ? 4.944 -3.652 3.418 1.00 93.00 110 GLN A O 1
ATOM 862 N N . LYS A 1 111 ? 4.226 -3.921 5.530 1.00 90.50 111 LYS A N 1
ATOM 863 C CA . LYS A 1 111 ? 5.312 -4.832 5.925 1.00 90.50 111 LYS A CA 1
ATOM 864 C C . LYS A 1 111 ? 5.292 -6.125 5.119 1.00 90.50 111 LYS A C 1
ATOM 866 O O . LYS A 1 111 ? 6.334 -6.560 4.638 1.00 90.50 111 LYS A O 1
ATOM 871 N N . LEU A 1 112 ? 4.123 -6.738 4.948 1.00 87.19 112 LEU A N 1
ATOM 872 C CA . LEU A 1 112 ? 3.994 -7.989 4.199 1.00 87.19 112 LEU A CA 1
ATOM 873 C C . LEU A 1 112 ? 4.442 -7.836 2.742 1.00 87.19 112 LEU A C 1
ATOM 875 O O . LEU A 1 112 ? 5.118 -8.726 2.225 1.00 87.19 112 LEU A O 1
ATOM 879 N N . ILE A 1 113 ? 4.125 -6.704 2.111 1.00 89.06 113 ILE A N 1
ATOM 880 C CA . ILE A 1 113 ? 4.577 -6.382 0.754 1.00 89.06 113 ILE A CA 1
ATOM 881 C C . ILE A 1 113 ? 6.084 -6.083 0.739 1.00 89.06 113 ILE A C 1
ATOM 883 O O . ILE A 1 113 ? 6.802 -6.618 -0.104 1.00 89.06 113 ILE A O 1
ATOM 887 N N . ALA A 1 114 ? 6.588 -5.289 1.693 1.00 87.94 114 ALA A N 1
ATOM 888 C CA . ALA A 1 114 ? 8.006 -4.921 1.783 1.00 87.94 114 ALA A CA 1
ATOM 889 C C . ALA A 1 114 ? 8.931 -6.138 1.932 1.00 87.94 114 ALA A C 1
ATOM 891 O O . ALA A 1 114 ? 9.977 -6.205 1.294 1.00 87.94 114 ALA A O 1
ATOM 892 N N . TYR A 1 115 ? 8.542 -7.110 2.760 1.00 83.62 115 TYR A N 1
ATOM 893 C CA . TYR A 1 115 ? 9.310 -8.340 2.973 1.00 83.62 115 TYR A CA 1
ATOM 894 C C . TYR A 1 115 ? 9.077 -9.402 1.883 1.00 83.62 115 TYR A C 1
ATOM 896 O O . TYR A 1 115 ? 9.596 -10.514 1.995 1.00 83.62 115 TYR A O 1
ATOM 904 N N . GLY A 1 116 ? 8.274 -9.104 0.853 1.00 79.19 116 GLY A N 1
ATOM 905 C CA . GLY A 1 116 ? 7.932 -10.053 -0.211 1.00 79.19 116 GLY A CA 1
ATOM 906 C C . GLY A 1 116 ? 7.129 -11.259 0.289 1.00 79.19 116 GLY A C 1
ATOM 907 O O . GLY A 1 116 ? 7.152 -12.328 -0.314 1.00 79.19 116 GLY A O 1
ATOM 908 N N . HIS A 1 117 ? 6.451 -11.127 1.432 1.00 79.94 117 HIS A N 1
ATOM 909 C CA . HIS A 1 117 ? 5.621 -12.185 2.007 1.00 79.94 117 HIS A CA 1
ATOM 910 C C . HIS A 1 117 ? 4.234 -12.265 1.373 1.00 79.94 117 HIS A C 1
ATOM 912 O O . HIS A 1 117 ? 3.616 -13.333 1.442 1.00 79.94 117 HIS A O 1
ATOM 918 N N . LEU A 1 118 ? 3.773 -11.148 0.810 1.00 82.38 118 LEU A N 1
ATOM 919 C CA . LEU A 1 118 ? 2.531 -10.990 0.068 1.00 82.38 118 LEU A CA 1
ATOM 920 C C . LEU A 1 118 ? 2.900 -10.586 -1.358 1.00 82.38 118 LEU A C 1
ATOM 922 O O . LEU A 1 118 ? 3.293 -9.445 -1.597 1.00 82.38 118 LEU A O 1
ATOM 926 N N . THR A 1 119 ? 2.843 -11.554 -2.273 1.00 79.44 119 THR A N 1
ATOM 927 C CA . THR A 1 119 ? 3.182 -11.312 -3.686 1.00 79.44 119 THR A CA 1
ATOM 928 C C . THR A 1 119 ? 1.939 -11.104 -4.538 1.00 79.44 119 THR A C 1
ATOM 930 O O . THR A 1 119 ? 1.990 -10.358 -5.509 1.00 79.44 119 THR A O 1
ATOM 933 N N . GLY A 1 120 ? 0.810 -11.711 -4.153 1.00 77.44 120 GLY A N 1
ATOM 934 C CA . GLY A 1 120 ? -0.466 -11.527 -4.831 1.00 77.44 120 GLY A CA 1
ATOM 935 C C . GLY A 1 120 ? -0.463 -12.032 -6.269 1.00 77.44 120 GLY A C 1
ATOM 936 O O . GLY A 1 120 ? -1.219 -11.507 -7.074 1.00 77.44 120 GLY A O 1
ATOM 937 N N . ASN A 1 121 ? 0.383 -13.014 -6.605 1.00 76.44 121 ASN A N 1
ATOM 938 C CA . ASN A 1 121 ? 0.513 -13.552 -7.966 1.00 76.44 121 ASN A CA 1
ATOM 939 C C . ASN A 1 121 ? -0.669 -14.438 -8.382 1.00 76.44 121 ASN A C 1
ATOM 941 O O . ASN A 1 121 ? -0.799 -14.768 -9.562 1.00 76.44 121 ASN A O 1
ATOM 945 N N . ALA A 1 122 ? -1.512 -14.836 -7.428 1.00 76.00 122 ALA A N 1
ATOM 946 C CA . ALA A 1 122 ? -2.745 -15.544 -7.718 1.00 76.00 122 ALA A CA 1
ATOM 947 C C . ALA A 1 122 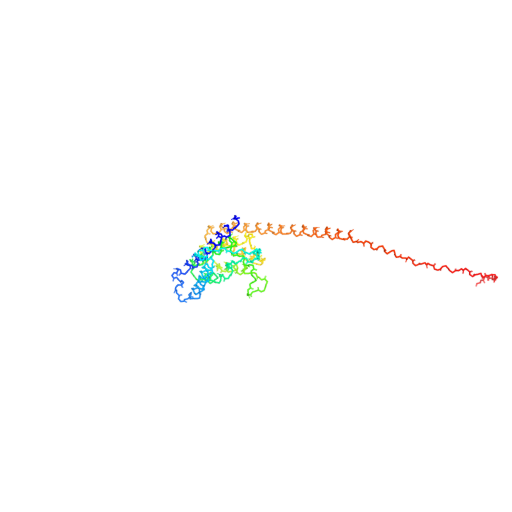? -3.709 -14.637 -8.510 1.00 76.00 122 ALA A C 1
ATOM 949 O O . ALA A 1 122 ? -3.834 -13.451 -8.181 1.00 76.00 122 ALA A O 1
ATOM 950 N N . PRO A 1 123 ? -4.392 -15.168 -9.542 1.00 72.06 123 PRO A N 1
ATOM 951 C CA . PRO A 1 123 ? -5.452 -14.433 -10.216 1.00 72.06 123 PRO A CA 1
ATOM 952 C C . PRO A 1 123 ? -6.563 -14.119 -9.213 1.00 72.06 123 PRO A C 1
ATOM 954 O O . PRO A 1 123 ? -6.926 -14.963 -8.389 1.00 72.06 123 PRO A O 1
ATOM 957 N N . ASP A 1 124 ? -7.084 -12.898 -9.271 1.00 70.00 124 ASP A N 1
ATOM 958 C CA . ASP A 1 124 ? -8.204 -12.497 -8.434 1.00 70.00 124 ASP A CA 1
ATOM 959 C C . ASP A 1 124 ? -9.462 -13.283 -8.838 1.00 70.00 124 ASP A C 1
ATOM 961 O O . ASP A 1 124 ? -9.777 -13.422 -10.021 1.00 70.00 124 ASP A O 1
ATOM 965 N N . SER A 1 125 ? -10.190 -13.816 -7.854 1.00 65.12 125 SER A N 1
ATOM 966 C CA . SER A 1 125 ? -11.408 -14.598 -8.104 1.00 65.12 125 SER A CA 1
ATOM 967 C C . SER A 1 125 ? -12.580 -13.727 -8.558 1.00 65.12 125 SER A C 1
ATOM 969 O O . SER A 1 125 ? -13.537 -14.241 -9.136 1.00 65.12 125 SER A O 1
ATOM 971 N N . THR A 1 126 ? -12.505 -12.416 -8.308 1.00 64.94 126 THR A N 1
ATOM 972 C CA . THR A 1 126 ? -13.559 -11.449 -8.625 1.00 64.94 126 THR A CA 1
ATOM 973 C C . THR A 1 126 ? -13.422 -10.791 -9.998 1.00 64.94 126 THR A C 1
ATOM 975 O O . THR A 1 126 ? -14.446 -10.417 -10.567 1.00 64.94 126 THR A O 1
ATOM 978 N N . THR A 1 127 ? -12.212 -10.679 -10.564 1.00 63.31 127 THR A N 1
ATOM 979 C CA . THR A 1 127 ? -11.997 -10.002 -11.858 1.00 63.31 127 THR A CA 1
ATOM 980 C C . THR A 1 127 ? -11.006 -10.756 -12.756 1.00 63.31 127 THR A C 1
ATOM 982 O O . THR A 1 127 ? -9.825 -10.847 -12.414 1.00 63.31 127 THR A O 1
ATOM 985 N N . PRO A 1 128 ? -11.424 -11.237 -13.945 1.00 67.88 128 PRO A N 1
ATOM 986 C CA . PRO A 1 128 ? -10.514 -11.842 -14.916 1.00 67.88 128 PRO A CA 1
ATOM 987 C C . PRO A 1 128 ? -9.410 -10.861 -15.337 1.00 67.88 128 PRO A C 1
ATOM 989 O O . PRO A 1 128 ? -9.692 -9.723 -15.701 1.00 67.88 128 PRO A O 1
ATOM 992 N N . GLY A 1 129 ? -8.151 -11.304 -15.306 1.00 69.19 129 GLY A N 1
ATOM 993 C CA . GLY A 1 129 ? -6.998 -10.511 -15.754 1.00 69.19 129 GLY A CA 1
ATOM 994 C C . GLY A 1 129 ? -6.355 -9.611 -14.693 1.00 69.19 129 GLY A C 1
ATOM 995 O O . GLY A 1 129 ? -5.281 -9.073 -14.955 1.00 69.19 129 GLY A O 1
ATOM 996 N N . LYS A 1 130 ? -6.943 -9.490 -13.494 1.00 77.62 130 LYS A N 1
ATOM 997 C CA . LYS A 1 130 ? -6.299 -8.838 -12.344 1.00 77.62 130 LYS A CA 1
ATOM 998 C C . LYS A 1 130 ? -5.693 -9.862 -11.395 1.00 77.62 130 LYS A C 1
ATOM 1000 O O . LYS A 1 130 ? -6.194 -10.977 -11.239 1.00 77.62 130 LYS A O 1
ATOM 1005 N N . LYS A 1 131 ? -4.595 -9.473 -10.761 1.00 86.19 131 LYS A N 1
ATOM 1006 C CA . LYS A 1 131 ? -3.922 -10.259 -9.728 1.00 86.19 131 LYS A CA 1
ATOM 1007 C C . LYS A 1 131 ? -4.461 -9.854 -8.352 1.00 86.19 131 LYS A C 1
ATOM 1009 O O . LYS A 1 131 ? -4.952 -8.740 -8.175 1.00 86.19 131 LYS A O 1
ATOM 1014 N N . LEU A 1 132 ? -4.328 -10.715 -7.343 1.00 86.88 132 LEU A N 1
ATOM 1015 C CA . LEU A 1 132 ? -4.730 -10.384 -5.968 1.00 86.88 132 LEU A CA 1
ATOM 1016 C C . LEU A 1 132 ? -4.037 -9.108 -5.457 1.00 86.88 132 LEU A C 1
ATOM 1018 O O . LEU A 1 132 ? -4.627 -8.345 -4.690 1.00 86.88 132 LEU A O 1
ATOM 1022 N N . ILE A 1 133 ? -2.803 -8.844 -5.905 1.00 90.06 133 ILE A N 1
ATOM 1023 C CA . ILE A 1 133 ? -2.088 -7.612 -5.549 1.00 90.06 133 ILE A CA 1
ATOM 1024 C C . ILE A 1 133 ? -2.831 -6.347 -5.987 1.00 90.06 133 ILE A C 1
ATOM 1026 O O . ILE A 1 133 ? -2.802 -5.350 -5.265 1.00 90.06 133 ILE A O 1
ATOM 1030 N N . ASP A 1 134 ? -3.552 -6.397 -7.109 1.00 91.12 134 ASP A N 1
ATOM 1031 C CA . ASP A 1 134 ? -4.327 -5.261 -7.593 1.00 91.12 134 ASP A CA 1
ATOM 1032 C C . ASP A 1 134 ? -5.475 -4.951 -6.633 1.00 91.12 134 ASP A C 1
ATOM 1034 O O . ASP A 1 134 ? -5.612 -3.818 -6.175 1.00 91.12 134 ASP A O 1
ATOM 1038 N N . ARG A 1 135 ? -6.212 -5.983 -6.207 1.00 91.00 135 ARG A N 1
ATOM 1039 C CA . ARG A 1 135 ? -7.277 -5.860 -5.201 1.00 91.00 135 ARG A CA 1
ATOM 1040 C C . ARG A 1 135 ? -6.758 -5.349 -3.854 1.00 91.00 135 ARG A C 1
ATOM 1042 O O . ARG A 1 135 ? -7.426 -4.549 -3.194 1.00 91.00 135 ARG A O 1
ATOM 1049 N N . ILE A 1 136 ? -5.562 -5.772 -3.436 1.00 92.19 136 ILE A N 1
ATOM 1050 C CA . ILE A 1 136 ? -4.920 -5.271 -2.209 1.00 92.19 136 ILE A CA 1
ATOM 1051 C C . ILE A 1 136 ? -4.664 -3.764 -2.319 1.00 92.19 136 ILE A C 1
ATOM 1053 O O . ILE A 1 136 ? -5.012 -3.010 -1.408 1.00 92.19 136 ILE A O 1
ATOM 1057 N N . ILE A 1 137 ? -4.084 -3.311 -3.433 1.00 94.50 137 ILE A N 1
ATOM 1058 C CA . ILE A 1 137 ? -3.789 -1.891 -3.657 1.00 94.50 137 ILE A CA 1
ATOM 1059 C C . ILE A 1 137 ? -5.081 -1.079 -3.776 1.00 94.50 137 ILE A C 1
ATOM 1061 O O . ILE A 1 137 ? -5.173 -0.002 -3.188 1.00 94.50 137 ILE A O 1
ATOM 1065 N N . GLU A 1 138 ? -6.098 -1.596 -4.463 1.00 94.44 138 GLU A N 1
ATOM 1066 C CA . GLU A 1 138 ? -7.425 -0.977 -4.549 1.00 94.44 138 GLU A CA 1
ATOM 1067 C C . GLU A 1 138 ? -8.057 -0.802 -3.164 1.00 94.44 138 GLU A C 1
ATOM 1069 O O . GLU A 1 138 ? -8.564 0.275 -2.846 1.00 94.44 138 GLU A O 1
ATOM 1074 N N . THR A 1 139 ? -7.943 -1.816 -2.303 1.00 94.75 139 THR A N 1
ATOM 1075 C CA . THR A 1 139 ? -8.417 -1.760 -0.914 1.00 94.75 139 THR A CA 1
ATOM 1076 C C . THR A 1 139 ? -7.672 -0.693 -0.110 1.00 94.75 139 THR A C 1
ATOM 1078 O O . THR A 1 139 ? -8.300 0.087 0.604 1.00 94.75 139 THR A O 1
ATOM 1081 N N . ILE A 1 140 ? -6.342 -0.610 -0.249 1.00 96.62 140 ILE A N 1
ATOM 1082 C CA . ILE A 1 140 ? -5.524 0.434 0.393 1.00 96.62 140 ILE A CA 1
ATOM 1083 C C . ILE A 1 140 ? -5.950 1.824 -0.095 1.00 96.62 140 ILE A C 1
ATOM 1085 O O . ILE A 1 140 ? -6.092 2.742 0.715 1.00 96.62 140 ILE A O 1
ATOM 1089 N N . CYS A 1 141 ? -6.183 1.985 -1.401 1.00 97.06 141 CYS A N 1
ATOM 1090 C CA . CYS A 1 141 ? -6.645 3.247 -1.972 1.00 97.06 141 CYS A CA 1
ATOM 1091 C C . CYS A 1 141 ? -8.035 3.635 -1.441 1.00 97.06 141 CYS A C 1
ATOM 1093 O O . CYS A 1 141 ? -8.273 4.803 -1.138 1.00 97.06 141 CYS A O 1
ATOM 1095 N N . GLY A 1 142 ? -8.931 2.656 -1.278 1.00 96.06 142 GLY A N 1
ATOM 1096 C CA . GLY A 1 142 ? -10.292 2.842 -0.767 1.00 96.06 142 GLY A CA 1
ATOM 1097 C C . GLY A 1 142 ? -10.380 3.304 0.694 1.00 96.06 142 GLY A C 1
ATOM 1098 O O . GLY A 1 142 ? -11.421 3.814 1.111 1.00 96.06 142 GLY A O 1
ATOM 1099 N N . CYS A 1 143 ? -9.297 3.194 1.471 1.00 96.25 143 CYS A N 1
ATOM 1100 C CA . CYS A 1 143 ? -9.233 3.741 2.830 1.00 96.25 143 CYS A CA 1
ATOM 1101 C C . CYS A 1 143 ? -9.267 5.281 2.858 1.00 96.25 143 CYS A C 1
ATOM 1103 O O . CYS A 1 143 ? -9.589 5.870 3.892 1.00 96.25 143 CYS A O 1
ATOM 1105 N N . PHE A 1 144 ? -8.934 5.947 1.747 1.00 97.19 144 PHE A N 1
ATOM 1106 C CA . PHE A 1 144 ? -9.026 7.398 1.632 1.00 97.19 144 PHE A CA 1
ATOM 1107 C C . PHE A 1 144 ? -10.392 7.812 1.075 1.00 97.19 144 PHE A C 1
ATOM 1109 O O . PHE A 1 144 ? -10.745 7.481 -0.053 1.00 97.19 144 PHE A O 1
ATOM 1116 N N . GLN A 1 145 ? -11.150 8.581 1.859 1.00 95.00 145 GLN A N 1
ATOM 1117 C CA . GLN A 1 145 ? -12.521 9.000 1.535 1.00 95.00 145 GLN A CA 1
ATOM 1118 C C . GLN A 1 145 ? -12.667 10.528 1.437 1.00 95.00 145 GLN A C 1
ATOM 1120 O O . GLN A 1 145 ? -13.782 11.034 1.312 1.00 95.00 145 GLN A O 1
ATOM 1125 N N . GLY A 1 146 ? -11.556 11.269 1.494 1.00 94.25 146 GLY A N 1
ATOM 1126 C CA . GLY A 1 146 ? -11.524 12.730 1.429 1.00 94.25 146 GLY A CA 1
ATOM 1127 C C . GLY A 1 146 ? -10.809 13.382 2.622 1.00 94.25 146 GLY A C 1
ATOM 1128 O O . GLY A 1 146 ? -10.171 12.692 3.420 1.00 94.25 146 GLY A O 1
ATOM 1129 N N . PRO A 1 147 ? -10.912 14.719 2.767 1.00 94.44 147 PRO A N 1
ATOM 1130 C CA . PRO A 1 147 ? -10.228 15.490 3.815 1.00 94.44 147 PRO A CA 1
ATOM 1131 C C . PRO A 1 147 ? -10.556 15.065 5.256 1.00 94.44 147 PRO A C 1
ATOM 1133 O O . PRO A 1 147 ? -9.822 15.406 6.179 1.00 94.44 147 PRO A O 1
ATOM 1136 N N . GLN A 1 148 ? -11.679 14.374 5.460 1.00 94.50 148 GLN A N 1
ATOM 1137 C CA . GLN A 1 148 ? -12.162 13.882 6.751 1.00 94.50 148 GLN A CA 1
ATOM 1138 C C . GLN A 1 148 ? -11.529 12.553 7.185 1.00 94.50 148 GLN A C 1
ATOM 1140 O O . GLN A 1 148 ? -11.737 12.129 8.321 1.00 94.50 148 GLN A O 1
ATOM 1145 N N . THR A 1 149 ? -10.798 11.868 6.299 1.00 96.19 149 THR A N 1
ATOM 1146 C CA . THR A 1 149 ? -10.051 10.662 6.670 1.00 96.19 149 THR A CA 1
ATOM 1147 C C . THR A 1 149 ? -9.004 11.015 7.726 1.00 96.19 149 THR A C 1
ATOM 1149 O O . THR A 1 149 ? -8.310 12.018 7.592 1.00 96.19 149 THR A O 1
ATOM 1152 N N . ASP A 1 150 ? -8.871 10.178 8.754 1.00 96.56 150 ASP A N 1
ATOM 1153 C CA . ASP A 1 150 ? -7.897 10.352 9.835 1.00 96.56 150 ASP A CA 1
ATOM 1154 C C . ASP A 1 150 ? -6.463 10.556 9.311 1.00 96.56 150 ASP A C 1
ATOM 1156 O O . ASP A 1 150 ? -6.014 9.859 8.398 1.00 96.56 150 ASP A O 1
ATOM 1160 N N . GLU A 1 151 ? -5.729 11.505 9.896 1.00 96.62 151 GLU A N 1
ATOM 1161 C CA . GLU A 1 151 ? -4.387 11.880 9.432 1.00 96.62 151 GLU A CA 1
ATOM 1162 C C . GLU A 1 151 ? -3.375 10.732 9.562 1.00 96.62 151 GLU A C 1
ATOM 1164 O O . GLU A 1 151 ? -2.493 10.587 8.710 1.00 96.62 151 GLU A O 1
ATOM 1169 N N . GLY A 1 152 ? -3.515 9.888 10.589 1.00 96.12 152 GLY A N 1
ATOM 1170 C CA . GLY A 1 152 ? -2.688 8.699 10.775 1.00 96.12 152 GLY A CA 1
ATOM 1171 C C . GLY A 1 152 ? -2.967 7.642 9.708 1.00 96.12 152 GLY A C 1
ATOM 1172 O O . GLY A 1 152 ? -2.030 7.061 9.155 1.00 96.12 152 GLY A O 1
ATOM 1173 N N . VAL A 1 153 ? -4.241 7.446 9.356 1.00 96.75 153 VAL A N 1
ATOM 1174 C CA . VAL A 1 153 ? -4.644 6.575 8.241 1.00 96.75 153 VAL A CA 1
ATOM 1175 C C . VAL A 1 153 ? -4.087 7.099 6.918 1.00 96.75 153 VAL A C 1
ATOM 1177 O O . VAL A 1 153 ? -3.470 6.327 6.188 1.00 96.75 153 VAL A O 1
ATOM 1180 N N . GLN A 1 154 ? -4.221 8.398 6.626 1.00 97.94 154 GLN A N 1
ATOM 1181 C CA . GLN A 1 154 ? -3.661 9.007 5.410 1.00 97.94 154 GLN A CA 1
ATOM 1182 C C . GLN A 1 154 ? -2.158 8.725 5.270 1.00 97.94 154 GLN A C 1
ATOM 1184 O O . GLN A 1 154 ? -1.708 8.285 4.211 1.00 97.94 154 GLN A O 1
ATOM 1189 N N . LEU A 1 155 ? -1.385 8.913 6.346 1.00 97.31 155 LEU A N 1
ATOM 1190 C CA . LEU A 1 155 ? 0.053 8.643 6.341 1.00 97.31 155 LEU A CA 1
ATOM 1191 C C . LEU A 1 155 ? 0.365 7.166 6.061 1.00 97.31 155 LEU A C 1
ATOM 1193 O O . LEU A 1 155 ? 1.300 6.857 5.319 1.00 97.31 155 LEU A O 1
ATOM 1197 N N . GLN A 1 156 ? -0.418 6.243 6.625 1.00 97.38 156 GLN A N 1
ATOM 1198 C CA . GLN A 1 156 ? -0.237 4.814 6.366 1.00 97.38 156 GLN A CA 1
ATOM 1199 C C . GLN A 1 156 ? -0.602 4.425 4.931 1.00 97.38 156 GLN A C 1
ATOM 1201 O O . GLN A 1 156 ? 0.098 3.598 4.351 1.00 97.38 156 GLN A O 1
ATOM 1206 N N . ILE A 1 157 ? -1.618 5.054 4.328 1.00 98.00 157 ILE A N 1
ATOM 1207 C CA . ILE A 1 157 ? -1.941 4.864 2.906 1.00 98.00 157 ILE A CA 1
ATOM 1208 C C . ILE A 1 157 ? -0.747 5.284 2.043 1.00 98.00 157 ILE A C 1
ATOM 1210 O O . ILE A 1 157 ? -0.286 4.488 1.228 1.00 98.00 157 ILE A O 1
ATOM 1214 N N . ILE A 1 158 ? -0.190 6.482 2.269 1.00 98.12 158 ILE A N 1
ATOM 1215 C CA . ILE A 1 158 ? 0.973 6.983 1.514 1.00 98.12 158 ILE A CA 1
ATOM 1216 C C . ILE A 1 158 ? 2.142 5.985 1.596 1.00 98.12 158 ILE A C 1
ATOM 1218 O O . ILE A 1 158 ? 2.705 5.591 0.574 1.00 98.12 158 ILE A O 1
ATOM 1222 N N . LYS A 1 159 ? 2.480 5.521 2.806 1.00 97.25 159 LYS A N 1
ATOM 1223 C CA . LYS A 1 159 ? 3.578 4.563 3.030 1.00 97.25 159 LYS A CA 1
ATOM 1224 C C . LYS A 1 159 ? 3.336 3.207 2.364 1.00 97.25 159 LYS A C 1
ATOM 1226 O O . LYS A 1 159 ? 4.263 2.631 1.786 1.00 97.25 159 LYS A O 1
ATOM 1231 N N . ALA A 1 160 ? 2.118 2.680 2.474 1.00 96.94 160 ALA A N 1
ATOM 1232 C CA . ALA A 1 160 ? 1.753 1.390 1.902 1.00 96.94 160 ALA A CA 1
ATOM 1233 C C . ALA A 1 160 ? 1.793 1.435 0.368 1.00 96.94 160 ALA A C 1
ATOM 1235 O O . ALA A 1 160 ? 2.412 0.564 -0.243 1.00 96.94 160 ALA A O 1
ATOM 1236 N N . LEU A 1 161 ? 1.232 2.483 -0.247 1.00 97.56 161 LEU A N 1
ATOM 1237 C CA . LEU A 1 161 ? 1.247 2.672 -1.701 1.00 97.56 161 LEU A CA 1
ATOM 1238 C C . LEU A 1 161 ? 2.660 2.875 -2.250 1.00 97.56 161 LEU A C 1
ATOM 1240 O O . LEU A 1 161 ? 3.009 2.256 -3.256 1.00 97.56 161 LEU A O 1
ATOM 1244 N N . LEU A 1 162 ? 3.498 3.665 -1.568 1.00 97.44 162 LEU A N 1
ATOM 1245 C CA . LEU A 1 162 ? 4.905 3.813 -1.937 1.00 97.44 162 LEU A CA 1
ATOM 1246 C C . LEU A 1 162 ? 5.612 2.457 -1.952 1.00 97.44 162 LEU A C 1
ATOM 1248 O O . LEU A 1 162 ? 6.293 2.114 -2.915 1.00 97.44 162 LEU A O 1
ATOM 1252 N N . THR A 1 163 ? 5.436 1.676 -0.887 1.00 96.00 163 THR A N 1
ATOM 1253 C CA . THR A 1 163 ? 6.067 0.359 -0.752 1.00 96.00 163 THR A CA 1
ATOM 1254 C C . THR A 1 163 ? 5.588 -0.597 -1.837 1.00 96.00 163 THR A C 1
ATOM 1256 O O . THR A 1 163 ? 6.404 -1.303 -2.418 1.00 96.00 163 THR A O 1
ATOM 1259 N N . ALA A 1 164 ? 4.289 -0.607 -2.141 1.00 94.56 164 ALA A N 1
ATOM 1260 C CA . ALA A 1 164 ? 3.740 -1.451 -3.191 1.00 94.56 164 ALA A CA 1
ATOM 1261 C C . ALA A 1 164 ? 4.328 -1.087 -4.561 1.00 94.56 164 ALA A C 1
ATOM 1263 O O . ALA A 1 164 ? 4.967 -1.918 -5.201 1.00 94.56 164 ALA A O 1
ATOM 1264 N N . VAL A 1 165 ? 4.221 0.175 -4.976 1.00 95.38 165 VAL A N 1
ATOM 1265 C CA . VAL A 1 165 ? 4.685 0.612 -6.303 1.00 95.38 165 VAL A CA 1
ATOM 1266 C C . VAL A 1 165 ? 6.200 0.483 -6.474 1.00 95.38 165 VAL A C 1
ATOM 1268 O O . VAL A 1 165 ? 6.681 0.219 -7.575 1.00 95.38 165 VAL A O 1
ATOM 1271 N N . THR A 1 166 ? 6.970 0.610 -5.393 1.00 94.38 166 THR A N 1
ATOM 1272 C CA . THR A 1 166 ? 8.434 0.483 -5.442 1.00 94.38 166 THR A CA 1
ATOM 1273 C C . THR A 1 166 ? 8.957 -0.923 -5.152 1.00 94.38 166 THR A C 1
ATOM 1275 O O . THR A 1 166 ? 10.154 -1.168 -5.321 1.00 94.38 166 THR A O 1
ATOM 1278 N N . SER A 1 167 ? 8.095 -1.879 -4.794 1.00 92.19 167 SER A N 1
ATOM 1279 C CA . SER A 1 167 ? 8.502 -3.257 -4.498 1.00 92.19 167 SER A CA 1
ATOM 1280 C C . SER A 1 167 ? 8.916 -4.000 -5.764 1.00 92.19 167 SER A C 1
ATOM 1282 O O . SER A 1 167 ? 8.223 -3.950 -6.779 1.00 92.19 167 SER A O 1
ATOM 1284 N N . GLN A 1 168 ? 10.074 -4.660 -5.729 1.00 86.31 168 GLN A N 1
ATOM 1285 C CA . GLN A 1 168 ? 10.606 -5.462 -6.843 1.00 86.31 168 GLN A CA 1
ATOM 1286 C C . GLN A 1 168 ? 10.023 -6.883 -6.878 1.00 86.31 168 GLN A C 1
ATOM 1288 O O . GLN A 1 168 ? 10.346 -7.665 -7.765 1.00 86.31 168 GLN A O 1
ATOM 1293 N N . HIS A 1 169 ? 9.202 -7.238 -5.887 1.00 81.75 169 HIS A N 1
ATOM 1294 C CA . HIS A 1 169 ? 8.666 -8.589 -5.712 1.00 81.75 169 HIS A CA 1
ATOM 1295 C C . HIS A 1 169 ? 7.267 -8.769 -6.301 1.00 81.75 169 HIS A C 1
ATOM 1297 O O . HIS A 1 169 ? 6.751 -9.886 -6.291 1.00 81.75 169 HIS A O 1
ATOM 1303 N N . ILE A 1 170 ? 6.649 -7.681 -6.764 1.00 84.94 170 ILE A N 1
ATOM 1304 C CA . ILE A 1 170 ? 5.280 -7.672 -7.269 1.00 84.94 170 ILE A CA 1
ATOM 1305 C C . ILE A 1 170 ? 5.204 -6.963 -8.614 1.00 84.94 170 ILE A C 1
ATOM 1307 O O . ILE A 1 170 ? 5.861 -5.947 -8.847 1.00 84.94 170 ILE A O 1
ATOM 1311 N N . GLU A 1 171 ? 4.365 -7.509 -9.481 1.00 86.19 171 GLU A N 1
ATOM 1312 C CA . GLU A 1 171 ? 3.990 -6.911 -10.755 1.00 86.19 171 GLU A CA 1
ATOM 1313 C C . GLU A 1 171 ? 2.565 -6.394 -10.618 1.00 86.19 171 GLU A C 1
ATOM 1315 O O . GLU A 1 171 ? 1.660 -7.155 -10.275 1.00 86.19 171 GLU A O 1
ATOM 1320 N N . ILE A 1 172 ? 2.386 -5.103 -10.864 1.00 89.50 172 ILE A N 1
ATOM 1321 C CA . ILE A 1 172 ? 1.127 -4.397 -10.643 1.00 89.50 172 ILE A CA 1
ATOM 1322 C C . ILE A 1 172 ? 0.536 -4.054 -12.005 1.00 89.50 172 ILE A C 1
ATOM 1324 O O . ILE A 1 172 ? 1.265 -3.617 -12.898 1.00 89.50 172 ILE A O 1
ATOM 1328 N N . HIS A 1 173 ? -0.774 -4.225 -12.159 1.00 91.31 173 HIS A N 1
ATOM 1329 C CA . HIS A 1 173 ? -1.455 -3.829 -13.380 1.00 91.31 173 HIS A CA 1
ATOM 1330 C C . HIS A 1 173 ? -1.412 -2.301 -13.568 1.00 91.31 173 HIS A C 1
ATOM 1332 O O . HIS A 1 173 ? -1.534 -1.532 -12.612 1.00 91.31 173 HIS A O 1
ATOM 1338 N N . GLU A 1 174 ? -1.262 -1.839 -14.809 1.00 89.69 174 GLU A N 1
ATOM 1339 C CA . GLU A 1 174 ? -1.085 -0.418 -15.147 1.00 89.69 174 GLU A CA 1
ATOM 1340 C C . GLU A 1 174 ? -2.215 0.481 -14.614 1.00 89.69 174 GLU A C 1
ATOM 1342 O O . GLU A 1 174 ? -1.951 1.540 -14.038 1.00 89.69 174 GLU A O 1
ATOM 1347 N N . GLY A 1 175 ? -3.470 0.022 -14.696 1.00 92.12 175 GLY A N 1
ATOM 1348 C CA . GLY A 1 175 ? -4.618 0.737 -14.132 1.00 92.12 175 GLY A CA 1
ATOM 1349 C C . GLY A 1 175 ? -4.521 0.910 -12.611 1.00 92.12 175 GLY A C 1
ATOM 1350 O O . GLY A 1 175 ? -4.829 1.979 -12.079 1.00 92.12 175 GLY A O 1
ATOM 1351 N N . THR A 1 176 ? -4.013 -0.102 -11.909 1.00 94.12 176 THR A N 1
ATOM 1352 C CA . THR A 1 176 ? -3.806 -0.068 -10.457 1.00 94.12 176 THR A CA 1
ATOM 1353 C C . THR A 1 176 ? -2.686 0.902 -10.074 1.00 94.12 176 THR A C 1
ATOM 1355 O O . THR A 1 176 ? -2.798 1.629 -9.083 1.00 94.12 176 THR A O 1
ATOM 1358 N N . VAL A 1 177 ? -1.616 0.971 -10.876 1.00 95.44 177 VAL A N 1
ATOM 1359 C CA . VAL A 1 177 ? -0.533 1.950 -10.679 1.00 95.44 177 VAL A CA 1
ATOM 1360 C C . VAL A 1 177 ? -1.080 3.375 -10.767 1.00 95.44 177 VAL A C 1
ATOM 1362 O O . VAL A 1 177 ? -0.816 4.194 -9.882 1.00 95.44 177 VAL A O 1
ATOM 1365 N N . LEU A 1 178 ? -1.895 3.667 -11.785 1.00 96.00 178 LEU A N 1
ATOM 1366 C CA . LEU A 1 178 ? -2.537 4.975 -11.936 1.00 96.00 178 LEU A CA 1
ATOM 1367 C C . LEU A 1 178 ? -3.452 5.309 -10.754 1.00 96.00 178 LEU A C 1
ATOM 1369 O O . LEU A 1 178 ? -3.434 6.438 -1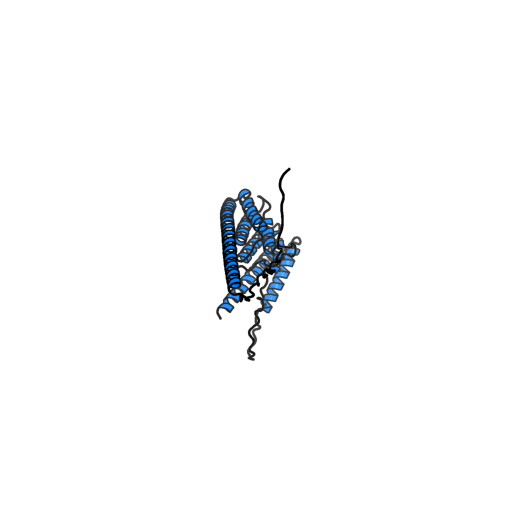0.260 1.00 96.00 178 LEU A O 1
ATOM 1373 N N . GLN A 1 179 ? -4.213 4.336 -10.254 1.00 96.88 179 GLN A N 1
ATOM 1374 C CA . GLN A 1 179 ? -5.064 4.523 -9.080 1.00 96.88 179 GLN A CA 1
ATOM 1375 C C . GLN A 1 179 ? -4.257 4.833 -7.811 1.00 96.88 179 GLN A C 1
ATOM 1377 O O . GLN A 1 179 ? -4.647 5.719 -7.043 1.00 96.88 179 GLN A O 1
ATOM 1382 N N . ALA A 1 180 ? -3.117 4.168 -7.604 1.00 97.56 180 ALA A N 1
ATOM 1383 C CA . ALA A 1 180 ? -2.221 4.449 -6.485 1.00 97.56 180 ALA A CA 1
ATOM 1384 C C . ALA A 1 180 ? -1.656 5.878 -6.560 1.00 97.56 180 ALA A C 1
ATOM 1386 O O . ALA A 1 180 ? -1.741 6.632 -5.588 1.00 97.56 180 ALA A O 1
ATOM 1387 N N . VAL A 1 181 ? -1.144 6.284 -7.729 1.00 97.88 181 VAL A N 1
ATOM 1388 C CA . VAL A 1 181 ? -0.624 7.645 -7.957 1.00 97.88 181 VAL A CA 1
ATOM 1389 C C . VAL A 1 181 ? -1.723 8.686 -7.740 1.00 97.88 181 VAL A C 1
ATOM 1391 O O . VAL A 1 181 ? -1.521 9.654 -7.003 1.00 97.88 181 VAL A O 1
ATOM 1394 N N . ARG A 1 182 ? -2.917 8.463 -8.303 1.00 97.94 182 ARG A N 1
ATOM 1395 C CA . ARG A 1 182 ? -4.075 9.348 -8.120 1.00 97.94 182 ARG A CA 1
ATOM 1396 C C . ARG A 1 182 ? -4.454 9.485 -6.649 1.00 97.94 182 ARG A C 1
ATOM 1398 O O . ARG A 1 182 ? -4.739 10.589 -6.199 1.00 97.94 182 ARG A O 1
ATOM 1405 N N . THR A 1 183 ? -4.439 8.395 -5.888 1.00 98.06 183 THR A N 1
ATOM 1406 C CA . THR A 1 183 ? -4.777 8.426 -4.459 1.00 98.06 183 THR A CA 1
ATOM 1407 C C . THR A 1 183 ? -3.750 9.224 -3.656 1.00 98.06 183 THR A C 1
ATOM 1409 O O . THR A 1 183 ? -4.139 10.095 -2.880 1.00 98.06 183 THR A O 1
ATOM 1412 N N . CYS A 1 184 ? -2.449 9.014 -3.885 1.00 98.06 184 CYS A N 1
ATOM 1413 C CA . CYS A 1 184 ? -1.395 9.819 -3.256 1.00 98.06 184 CYS A CA 1
ATOM 1414 C C . CYS A 1 184 ? -1.518 11.312 -3.605 1.00 98.06 184 CYS A C 1
ATOM 1416 O O . CYS A 1 184 ? -1.345 12.165 -2.734 1.00 98.06 184 CYS A O 1
ATOM 1418 N N . TYR A 1 185 ? -1.867 11.637 -4.854 1.00 98.31 185 TYR A N 1
ATOM 1419 C CA . TYR A 1 185 ? -2.109 13.015 -5.286 1.00 98.31 185 TYR A CA 1
ATOM 1420 C C . TYR A 1 185 ? -3.345 13.629 -4.622 1.00 98.31 185 TYR A C 1
ATOM 1422 O O . TYR A 1 185 ? -3.291 14.758 -4.136 1.00 98.31 185 TYR A O 1
ATOM 1430 N N . ASN A 1 186 ? -4.432 12.867 -4.508 1.00 98.19 186 ASN A N 1
ATOM 1431 C CA . ASN A 1 186 ? -5.628 13.311 -3.801 1.00 98.19 186 ASN A CA 1
ATOM 1432 C C . ASN A 1 186 ? -5.336 13.591 -2.319 1.00 98.19 186 ASN A C 1
ATOM 1434 O O . ASN A 1 186 ? -5.788 14.609 -1.804 1.00 98.19 186 ASN A O 1
ATOM 1438 N N . ILE A 1 187 ? -4.552 12.742 -1.642 1.00 98.00 187 ILE A N 1
ATOM 1439 C CA . ILE A 1 187 ? -4.132 12.985 -0.251 1.00 98.00 187 ILE A CA 1
ATOM 1440 C C . ILE A 1 187 ? -3.266 14.248 -0.161 1.00 98.00 187 ILE A C 1
ATOM 1442 O O . ILE A 1 187 ? -3.484 15.063 0.732 1.00 98.00 187 ILE A O 1
ATOM 1446 N N . TYR A 1 188 ? -2.324 14.445 -1.090 1.00 98.19 188 TYR A N 1
ATOM 1447 C CA . TYR A 1 188 ? -1.499 15.657 -1.145 1.00 98.19 188 TYR A CA 1
ATOM 1448 C C . TYR A 1 188 ? -2.345 16.938 -1.221 1.00 98.19 188 TYR A C 1
ATOM 1450 O O . TYR A 1 188 ? -2.061 17.889 -0.498 1.00 98.19 188 TYR A O 1
ATOM 1458 N N . LEU A 1 189 ? -3.393 16.960 -2.049 1.00 97.94 189 LEU A N 1
ATOM 1459 C CA . LEU A 1 189 ? -4.255 18.137 -2.197 1.00 97.94 189 LEU A CA 1
ATOM 1460 C C . LEU A 1 189 ? -5.247 18.323 -1.040 1.00 97.94 189 LEU A C 1
ATOM 1462 O O . LEU A 1 189 ? -5.544 19.451 -0.657 1.00 97.94 189 LEU A O 1
ATOM 1466 N N . ALA A 1 190 ? -5.801 17.228 -0.517 1.00 96.44 190 ALA A N 1
ATOM 1467 C CA . ALA A 1 190 ? -6.918 17.263 0.426 1.00 96.44 190 ALA A CA 1
ATOM 1468 C C . ALA A 1 190 ? -6.497 17.247 1.904 1.00 96.44 190 ALA A C 1
ATOM 1470 O O . ALA A 1 190 ? -7.292 17.625 2.768 1.00 96.44 190 ALA A O 1
ATOM 1471 N N . SER A 1 191 ? -5.287 16.772 2.216 1.00 96.94 191 SER A N 1
ATOM 1472 C CA . SER A 1 191 ? -4.789 16.698 3.591 1.00 96.94 191 SER A CA 1
ATOM 1473 C C . SER A 1 191 ? -4.659 18.093 4.199 1.00 96.94 191 SER A C 1
ATOM 1475 O O . SER A 1 191 ? -4.105 18.999 3.583 1.00 96.94 191 SER A O 1
ATOM 1477 N N . LYS A 1 192 ? -5.092 18.255 5.451 1.00 96.19 192 LYS A N 1
ATOM 1478 C CA . LYS A 1 192 ? -4.862 19.477 6.245 1.00 96.19 192 LYS A CA 1
ATOM 1479 C C . LYS A 1 192 ? -3.532 19.448 7.004 1.00 96.19 192 LYS A C 1
ATOM 1481 O O . LYS A 1 192 ? -3.086 20.475 7.508 1.00 96.19 192 LYS A O 1
ATOM 1486 N N . ASN A 1 193 ? -2.888 18.284 7.065 1.00 97.31 193 ASN A N 1
ATOM 1487 C CA . ASN A 1 193 ? -1.629 18.075 7.760 1.00 97.31 193 ASN A CA 1
ATOM 1488 C C . ASN A 1 193 ? -0.442 18.285 6.809 1.00 97.31 193 ASN A C 1
ATOM 1490 O O . ASN A 1 193 ? -0.300 17.567 5.813 1.00 97.31 193 ASN A O 1
ATOM 1494 N N . LEU A 1 194 ? 0.430 19.244 7.139 1.00 97.38 194 LEU A N 1
ATOM 1495 C CA . LEU A 1 194 ? 1.594 19.611 6.323 1.00 97.38 194 LEU A CA 1
ATOM 1496 C C . LEU A 1 194 ? 2.621 18.474 6.189 1.00 97.38 194 LEU A C 1
ATOM 1498 O O . LEU A 1 194 ? 3.254 18.342 5.138 1.00 97.38 194 LEU A O 1
ATOM 1502 N N . ILE A 1 195 ? 2.773 17.633 7.217 1.00 97.75 195 ILE A N 1
ATOM 1503 C CA . ILE A 1 195 ? 3.651 16.456 7.169 1.00 97.75 195 ILE A CA 1
ATOM 1504 C C . ILE A 1 195 ? 3.114 15.498 6.108 1.00 97.75 195 ILE A C 1
ATOM 1506 O O . ILE A 1 195 ? 3.845 15.148 5.186 1.00 97.75 195 ILE A O 1
ATOM 1510 N N . ASN A 1 196 ? 1.821 15.169 6.160 1.00 97.62 196 ASN A N 1
ATOM 1511 C CA . ASN A 1 196 ? 1.189 14.294 5.171 1.00 97.62 196 ASN A CA 1
ATOM 1512 C C . ASN A 1 196 ? 1.284 14.862 3.749 1.00 97.62 196 ASN A C 1
ATOM 1514 O O . ASN A 1 196 ? 1.602 14.114 2.828 1.00 97.62 196 ASN A O 1
ATOM 1518 N N . GLN A 1 197 ? 1.074 16.171 3.558 1.00 98.25 197 GLN A N 1
ATOM 1519 C CA . GLN A 1 197 ? 1.242 16.806 2.244 1.00 98.25 197 GLN A CA 1
ATOM 1520 C C . GLN A 1 197 ? 2.680 16.658 1.727 1.00 98.25 197 GLN A C 1
ATOM 1522 O O . GLN A 1 197 ? 2.903 16.243 0.589 1.00 98.25 197 GLN A O 1
ATOM 1527 N N . THR A 1 198 ? 3.670 16.958 2.568 1.00 98.19 198 THR A N 1
ATOM 1528 C CA . THR A 1 198 ? 5.088 16.898 2.189 1.00 98.19 198 THR A CA 1
ATOM 1529 C C . THR A 1 198 ? 5.525 15.460 1.904 1.00 98.19 198 THR A C 1
ATOM 1531 O O . THR A 1 198 ? 6.196 15.201 0.903 1.00 98.19 198 THR A O 1
ATOM 1534 N N . THR A 1 199 ? 5.093 14.501 2.728 1.00 98.25 199 THR A N 1
ATOM 1535 C CA . THR A 1 199 ? 5.356 13.072 2.523 1.00 98.25 199 THR A CA 1
ATOM 1536 C C . THR A 1 199 ? 4.678 12.549 1.259 1.00 98.25 199 THR A C 1
ATOM 1538 O O . THR A 1 199 ? 5.316 11.823 0.496 1.00 98.25 199 THR A O 1
ATOM 1541 N N . ALA A 1 200 ? 3.428 12.937 0.986 1.00 97.94 200 ALA A N 1
ATOM 1542 C CA . ALA A 1 200 ? 2.727 12.567 -0.242 1.00 97.94 200 ALA A CA 1
ATOM 1543 C C . ALA A 1 200 ? 3.434 13.129 -1.483 1.00 97.94 200 ALA A C 1
ATOM 1545 O O . ALA A 1 200 ? 3.658 12.393 -2.441 1.00 97.94 200 ALA A O 1
ATOM 1546 N N . LYS A 1 201 ? 3.870 14.396 -1.446 1.00 98.06 201 LYS A N 1
ATOM 1547 C CA . LYS A 1 201 ? 4.640 15.021 -2.530 1.00 98.06 201 LYS A CA 1
ATOM 1548 C C . LYS A 1 201 ? 5.943 14.269 -2.815 1.00 98.06 201 LYS A C 1
ATOM 1550 O O . LYS A 1 201 ? 6.210 13.939 -3.966 1.00 98.06 201 LYS A O 1
ATOM 1555 N N . ALA A 1 202 ? 6.731 13.964 -1.783 1.00 98.19 202 ALA A N 1
ATOM 1556 C CA . ALA A 1 202 ? 7.966 13.190 -1.940 1.00 98.19 202 ALA A CA 1
ATOM 1557 C C . ALA A 1 202 ? 7.690 11.777 -2.488 1.00 98.19 202 ALA A C 1
ATOM 1559 O O . ALA A 1 202 ? 8.380 11.308 -3.393 1.00 98.19 202 ALA A O 1
ATOM 1560 N N . THR A 1 203 ? 6.635 11.136 -1.980 1.00 98.06 203 THR A N 1
ATOM 1561 C CA . THR A 1 203 ? 6.189 9.804 -2.402 1.00 98.06 203 THR A CA 1
ATOM 1562 C C . THR A 1 203 ? 5.786 9.775 -3.873 1.00 98.06 203 THR A C 1
ATOM 1564 O O . THR A 1 203 ? 6.195 8.866 -4.585 1.00 98.06 203 THR A O 1
ATOM 1567 N N . LEU A 1 204 ? 5.039 10.771 -4.356 1.00 98.25 204 LEU A N 1
ATOM 1568 C CA . LEU A 1 204 ? 4.634 10.865 -5.762 1.00 98.25 204 LEU A CA 1
ATOM 1569 C C . LEU A 1 204 ? 5.839 10.933 -6.696 1.00 98.25 204 LEU A C 1
ATOM 1571 O O . LEU A 1 204 ? 5.908 10.167 -7.655 1.00 98.25 204 LEU A O 1
ATOM 1575 N N . THR A 1 205 ? 6.810 11.797 -6.389 1.00 97.88 205 THR A N 1
ATOM 1576 C CA . THR A 1 205 ? 8.054 11.887 -7.164 1.00 97.88 205 THR A CA 1
ATOM 1577 C C . THR A 1 205 ? 8.779 10.544 -7.185 1.00 97.88 205 THR A C 1
ATOM 1579 O O . THR A 1 205 ? 9.184 10.073 -8.245 1.00 97.88 205 THR A O 1
ATOM 1582 N N . GLN A 1 206 ? 8.908 9.889 -6.028 1.00 97.75 206 GLN A N 1
ATOM 1583 C CA . GLN A 1 206 ? 9.583 8.598 -5.932 1.00 97.75 206 GLN A CA 1
ATOM 1584 C C . GLN A 1 206 ? 8.849 7.493 -6.705 1.00 97.75 206 GLN A C 1
ATOM 1586 O O . GLN A 1 206 ? 9.493 6.734 -7.426 1.00 97.75 206 GLN A O 1
ATOM 1591 N N . MET A 1 207 ? 7.521 7.412 -6.586 1.00 97.38 207 MET A N 1
ATOM 1592 C CA . MET A 1 207 ? 6.699 6.451 -7.324 1.00 97.38 207 MET A CA 1
ATOM 1593 C C . MET A 1 207 ? 6.886 6.630 -8.829 1.00 97.38 207 MET A C 1
ATOM 1595 O O . MET A 1 207 ? 7.211 5.663 -9.510 1.00 97.38 207 MET A O 1
ATOM 1599 N N . LEU A 1 208 ? 6.744 7.858 -9.337 1.00 96.62 208 LEU A N 1
ATOM 1600 C CA . LEU A 1 208 ? 6.881 8.147 -10.766 1.00 96.62 208 LEU A CA 1
ATOM 1601 C C . LEU A 1 208 ? 8.280 7.805 -11.281 1.00 96.62 208 LEU A C 1
ATOM 1603 O O . LEU A 1 208 ? 8.398 7.108 -12.285 1.00 96.62 208 LEU A O 1
ATOM 1607 N N . ASN A 1 209 ? 9.332 8.208 -10.564 1.00 97.25 209 ASN A N 1
ATOM 1608 C CA . ASN A 1 209 ? 10.708 7.891 -10.950 1.00 97.25 209 ASN A CA 1
ATOM 1609 C C . ASN A 1 209 ? 10.941 6.376 -11.046 1.00 97.25 209 ASN A C 1
ATOM 1611 O O . ASN A 1 209 ? 11.559 5.906 -11.998 1.00 97.25 209 ASN A O 1
ATOM 1615 N N . VAL A 1 210 ? 10.428 5.599 -10.085 1.00 96.19 210 VAL A N 1
ATOM 1616 C CA . VAL A 1 210 ? 10.571 4.135 -10.098 1.00 96.19 210 VAL A CA 1
ATOM 1617 C C . VAL A 1 210 ? 9.749 3.495 -11.216 1.00 96.19 210 VAL A C 1
ATOM 1619 O O . VAL A 1 210 ? 10.244 2.575 -11.862 1.00 96.19 210 VAL A O 1
ATOM 1622 N N . ILE A 1 211 ? 8.530 3.975 -11.472 1.00 95.12 211 ILE A N 1
ATOM 1623 C CA . ILE A 1 211 ? 7.686 3.477 -12.568 1.00 95.12 211 ILE A CA 1
ATOM 1624 C C . ILE A 1 211 ? 8.381 3.706 -13.913 1.00 95.12 211 ILE A C 1
ATOM 1626 O O . ILE A 1 211 ? 8.569 2.750 -14.661 1.00 95.12 211 ILE A O 1
ATOM 1630 N N . PHE A 1 212 ? 8.830 4.933 -14.199 1.00 96.25 212 PHE A N 1
ATOM 1631 C CA . PHE A 1 212 ? 9.495 5.243 -15.467 1.00 96.25 212 PHE A CA 1
ATOM 1632 C C . PHE A 1 212 ? 10.802 4.469 -15.639 1.00 96.25 212 PHE A C 1
ATOM 1634 O O . PHE A 1 212 ? 11.016 3.876 -16.693 1.00 96.25 212 PHE A O 1
ATOM 1641 N N . ALA A 1 213 ? 11.626 4.375 -14.591 1.00 95.69 213 ALA A N 1
ATOM 1642 C CA . ALA A 1 213 ? 12.846 3.572 -14.641 1.00 95.69 213 ALA A CA 1
ATOM 1643 C C . ALA A 1 213 ? 12.551 2.084 -14.905 1.00 95.69 213 ALA A C 1
ATOM 1645 O O . ALA A 1 213 ? 13.308 1.415 -15.606 1.00 95.69 213 ALA A O 1
ATOM 1646 N N . ARG A 1 214 ? 11.457 1.533 -14.363 1.00 93.19 214 ARG A N 1
ATOM 1647 C CA . ARG A 1 214 ? 11.042 0.151 -14.655 1.00 93.19 214 ARG A CA 1
ATOM 1648 C C . ARG A 1 214 ? 10.572 -0.015 -16.091 1.00 93.19 214 ARG A C 1
ATOM 1650 O O . ARG A 1 214 ? 10.978 -0.979 -16.726 1.00 93.19 214 ARG A O 1
ATOM 1657 N N . MET A 1 215 ? 9.759 0.910 -16.594 1.00 93.56 215 MET A N 1
ATOM 1658 C CA . MET A 1 215 ? 9.272 0.877 -17.975 1.00 93.56 215 MET A CA 1
ATOM 1659 C C . MET A 1 215 ? 10.427 0.953 -18.980 1.00 93.56 215 MET A C 1
ATOM 1661 O O . MET A 1 215 ? 10.472 0.164 -19.919 1.00 93.56 215 MET A O 1
ATOM 1665 N N . GLU A 1 216 ? 11.397 1.840 -18.751 1.00 95.19 216 GLU A N 1
ATOM 1666 C CA . GLU A 1 216 ? 12.593 1.961 -19.592 1.00 95.19 216 GLU A CA 1
ATOM 1667 C C . GLU A 1 216 ? 13.437 0.679 -19.566 1.00 95.19 216 GLU A C 1
ATOM 1669 O O . GLU A 1 216 ? 13.826 0.157 -20.613 1.00 95.19 216 GLU A O 1
ATOM 1674 N N . ASN A 1 217 ? 13.674 0.120 -18.374 1.00 93.56 217 ASN A N 1
ATOM 1675 C CA . ASN A 1 217 ? 14.400 -1.142 -18.240 1.00 93.56 217 ASN A CA 1
ATOM 1676 C C . ASN A 1 217 ? 13.673 -2.297 -18.936 1.00 93.56 217 ASN A C 1
ATOM 1678 O O . ASN A 1 217 ? 14.326 -3.101 -19.598 1.00 93.56 217 ASN A O 1
ATOM 1682 N N . GLN A 1 218 ? 12.348 -2.377 -18.811 1.00 92.69 218 GLN A N 1
ATOM 1683 C CA . GLN A 1 218 ? 11.539 -3.404 -19.461 1.00 92.69 218 GLN A CA 1
ATOM 1684 C C . GLN A 1 218 ? 11.658 -3.312 -20.989 1.00 92.69 218 GLN A C 1
ATOM 1686 O O . GLN A 1 218 ? 12.017 -4.298 -21.631 1.00 92.69 218 GLN A O 1
ATOM 1691 N N . ALA A 1 219 ? 11.486 -2.114 -21.556 1.00 94.31 219 ALA A N 1
ATOM 1692 C CA . ALA A 1 219 ? 11.642 -1.877 -22.990 1.00 94.31 219 ALA A CA 1
ATOM 1693 C C . ALA A 1 219 ? 13.053 -2.244 -23.492 1.00 94.31 219 ALA A C 1
ATOM 1695 O O . ALA A 1 219 ? 13.214 -2.850 -24.554 1.00 94.31 219 ALA A O 1
ATOM 1696 N N . LEU A 1 220 ? 14.094 -1.941 -22.706 1.00 94.88 220 LEU A N 1
ATOM 1697 C CA . LEU A 1 220 ? 15.471 -2.304 -23.041 1.00 94.88 220 LEU A CA 1
ATOM 1698 C C . LEU A 1 220 ? 15.701 -3.824 -23.030 1.00 94.88 220 LEU A C 1
ATOM 1700 O O . LEU A 1 220 ? 16.444 -4.339 -23.870 1.00 94.88 220 LEU A O 1
ATOM 1704 N N . GLN A 1 221 ? 15.104 -4.554 -22.082 1.00 93.06 221 GLN A N 1
ATOM 1705 C CA . GLN A 1 221 ? 15.208 -6.017 -22.036 1.00 93.06 221 GLN A CA 1
ATOM 1706 C C . GLN A 1 221 ? 14.482 -6.666 -23.216 1.00 93.06 221 GLN A C 1
ATOM 1708 O O . GLN A 1 221 ? 15.041 -7.562 -23.850 1.00 93.06 221 GLN A O 1
ATOM 1713 N N . GLU A 1 222 ? 13.291 -6.178 -23.559 1.00 93.25 222 GLU A N 1
ATOM 1714 C CA . GLU A 1 222 ? 12.521 -6.650 -24.713 1.00 93.25 222 GLU A CA 1
ATOM 1715 C C . GLU A 1 222 ? 13.280 -6.423 -26.027 1.00 93.25 222 GLU A C 1
ATOM 1717 O O . GLU A 1 222 ? 13.417 -7.348 -26.830 1.00 93.25 222 GLU A O 1
ATOM 1722 N N . ALA A 1 223 ? 13.886 -5.245 -26.211 1.00 93.88 223 ALA A N 1
ATOM 1723 C CA . ALA A 1 223 ? 14.724 -4.953 -27.375 1.00 93.88 223 ALA A CA 1
ATOM 1724 C C . ALA A 1 223 ? 15.930 -5.904 -27.488 1.00 93.88 223 ALA A C 1
ATOM 1726 O O . ALA A 1 223 ? 16.191 -6.465 -28.556 1.00 93.88 223 ALA A O 1
ATOM 1727 N N . LYS A 1 224 ? 16.637 -6.152 -26.375 1.00 93.31 224 LYS A N 1
ATOM 1728 C CA . LYS A 1 224 ? 17.754 -7.114 -26.326 1.00 93.31 224 LYS A CA 1
ATOM 1729 C C . LYS A 1 224 ? 17.304 -8.540 -26.631 1.00 93.31 224 LYS A C 1
ATOM 1731 O O . LYS A 1 224 ? 18.071 -9.317 -27.203 1.00 93.31 224 LYS A O 1
ATOM 1736 N N . GLN A 1 225 ? 16.100 -8.915 -26.214 1.00 91.81 225 GLN A N 1
ATOM 1737 C CA . GLN A 1 225 ? 15.564 -10.245 -26.464 1.00 91.81 225 GLN A CA 1
ATOM 1738 C C . GLN A 1 225 ? 15.193 -10.430 -27.938 1.00 91.81 225 GLN A C 1
ATOM 1740 O O . GLN A 1 225 ? 15.639 -11.406 -28.541 1.00 91.81 225 GLN A O 1
ATOM 1745 N N . MET A 1 226 ? 14.517 -9.451 -28.544 1.00 90.75 226 MET A N 1
ATOM 1746 C CA . MET A 1 226 ? 14.231 -9.444 -29.984 1.00 90.75 226 MET A CA 1
ATOM 1747 C C . MET A 1 226 ? 15.512 -9.505 -30.826 1.00 90.75 226 MET A C 1
ATOM 1749 O O . MET A 1 226 ? 15.585 -10.240 -31.811 1.00 90.75 226 MET A O 1
ATOM 1753 N N . GLU A 1 227 ? 16.565 -8.788 -30.426 1.00 91.00 227 GLU A N 1
ATOM 1754 C CA . GLU A 1 227 ? 17.852 -8.850 -31.116 1.00 91.00 227 GLU A CA 1
ATOM 1755 C C . GLU A 1 227 ? 18.485 -10.249 -31.037 1.00 91.00 227 GLU A C 1
ATOM 1757 O O . GLU A 1 227 ? 18.969 -10.769 -32.047 1.00 91.00 227 GLU A O 1
ATOM 1762 N N . LYS A 1 228 ? 18.467 -10.895 -29.866 1.00 90.62 228 LYS A N 1
ATOM 1763 C CA . LYS A 1 228 ? 18.976 -12.269 -29.703 1.00 90.62 228 LYS A CA 1
ATOM 1764 C C . LYS A 1 228 ? 18.177 -13.277 -30.525 1.00 90.62 228 LYS A C 1
ATOM 1766 O O . LYS A 1 228 ? 18.766 -14.189 -31.106 1.00 90.62 228 LYS A O 1
ATOM 1771 N N . GLU A 1 229 ? 16.858 -13.125 -30.582 1.00 89.31 229 GLU A N 1
ATOM 1772 C CA . GLU A 1 229 ? 15.979 -13.972 -31.392 1.00 89.31 229 GLU A CA 1
ATOM 1773 C C . GLU A 1 229 ? 16.268 -13.807 -32.887 1.00 89.31 229 GLU A C 1
ATOM 1775 O O . GLU A 1 229 ? 16.420 -14.810 -33.588 1.00 89.31 229 GLU A O 1
ATOM 1780 N N . ARG A 1 230 ? 16.490 -12.572 -33.353 1.00 88.88 230 ARG A N 1
ATOM 1781 C CA . ARG A 1 230 ? 16.912 -12.289 -34.732 1.00 88.88 230 ARG A CA 1
ATOM 1782 C C . ARG A 1 230 ? 18.240 -12.968 -35.080 1.00 88.88 230 ARG A C 1
ATOM 1784 O O . ARG A 1 230 ? 18.349 -13.592 -36.132 1.00 88.88 230 ARG A O 1
ATOM 1791 N N . HIS A 1 231 ? 19.240 -12.900 -34.197 1.00 84.88 231 HIS A N 1
ATOM 1792 C CA . HIS A 1 231 ? 20.530 -13.568 -34.420 1.00 84.88 231 HIS A CA 1
ATOM 1793 C C . HIS A 1 231 ? 20.403 -15.100 -34.438 1.00 84.88 231 HIS A C 1
ATOM 1795 O O . HIS A 1 231 ? 21.045 -15.758 -35.257 1.00 84.88 231 HIS A O 1
ATOM 1801 N N . ARG A 1 232 ? 19.548 -15.682 -33.583 1.00 85.56 232 ARG A N 1
ATOM 1802 C CA . ARG A 1 232 ? 19.262 -17.127 -33.596 1.00 85.56 232 ARG A CA 1
ATOM 1803 C C . ARG A 1 232 ? 18.580 -17.571 -34.887 1.00 85.56 232 ARG A C 1
ATOM 1805 O O . ARG A 1 232 ? 18.972 -18.592 -35.444 1.00 85.56 232 ARG A O 1
ATOM 1812 N N . GLN A 1 233 ? 17.602 -16.809 -35.377 1.00 79.25 233 GLN A N 1
ATOM 1813 C CA . GLN A 1 233 ? 16.944 -17.094 -36.656 1.00 79.25 233 GLN A CA 1
ATOM 1814 C C . GLN A 1 233 ? 17.936 -17.014 -37.820 1.00 79.25 233 GLN A C 1
ATOM 1816 O O . GLN A 1 233 ? 17.969 -17.916 -38.653 1.00 79.25 233 GLN A O 1
ATOM 1821 N N . HIS A 1 234 ? 18.801 -15.995 -37.835 1.00 76.75 234 HIS A N 1
ATOM 1822 C CA . HIS A 1 234 ? 19.826 -15.851 -38.867 1.00 76.75 234 HIS A CA 1
ATOM 1823 C C . HIS A 1 234 ? 20.810 -17.035 -38.868 1.00 76.75 234 HIS A C 1
ATOM 1825 O O . HIS A 1 234 ? 21.097 -17.603 -39.918 1.00 76.75 234 HIS A O 1
ATOM 1831 N N . HIS A 1 235 ? 21.261 -17.482 -37.691 1.00 73.62 235 HIS A N 1
ATOM 1832 C CA . HIS A 1 235 ? 22.129 -18.657 -37.568 1.00 73.62 235 HIS A CA 1
ATOM 1833 C C . HIS A 1 235 ? 21.429 -19.969 -37.974 1.00 73.62 235 HIS A C 1
ATOM 1835 O O . HIS A 1 235 ? 22.060 -20.852 -38.549 1.00 73.62 235 HIS A O 1
ATOM 1841 N N . HIS A 1 236 ? 20.124 -20.107 -37.716 1.00 73.88 236 HIS A N 1
ATOM 1842 C CA . HIS A 1 236 ? 19.344 -21.276 -38.136 1.00 73.88 236 HIS A CA 1
ATOM 1843 C C . HIS A 1 236 ? 19.155 -21.345 -39.664 1.00 73.88 236 HIS A C 1
ATOM 1845 O O . HIS A 1 236 ? 19.251 -22.424 -40.251 1.00 73.88 236 HIS A O 1
ATOM 1851 N N . LEU A 1 237 ? 18.970 -20.193 -40.319 1.00 70.75 237 LEU A N 1
ATOM 1852 C CA . LEU A 1 237 ? 18.934 -20.079 -41.783 1.00 70.75 237 LEU A CA 1
ATOM 1853 C C . LEU A 1 237 ? 20.280 -20.452 -42.430 1.00 70.75 237 LEU A C 1
ATOM 1855 O O . LEU A 1 237 ? 20.290 -21.101 -43.469 1.00 70.75 237 LEU A O 1
ATOM 1859 N N . LEU A 1 238 ? 21.407 -20.106 -41.798 1.00 63.81 238 LEU A N 1
ATOM 1860 C CA . LEU A 1 238 ? 22.760 -20.422 -42.285 1.00 63.81 238 LEU A CA 1
ATOM 1861 C C . LEU A 1 238 ? 23.189 -21.889 -42.067 1.00 63.81 238 LEU A C 1
ATOM 1863 O O . LEU A 1 238 ? 24.096 -22.355 -42.749 1.00 63.81 238 LEU A O 1
ATOM 1867 N N . GLN A 1 239 ? 22.571 -22.619 -41.130 1.00 57.44 239 GLN A N 1
ATOM 1868 C CA . GLN A 1 239 ? 22.883 -24.031 -40.832 1.00 57.44 239 GLN A CA 1
ATOM 1869 C C . GLN A 1 239 ? 21.912 -25.045 -41.452 1.00 57.44 239 GLN A C 1
ATOM 1871 O O . GLN A 1 239 ? 22.105 -26.250 -41.282 1.00 57.44 239 GLN A O 1
ATOM 1876 N N . SER A 1 240 ? 20.876 -24.595 -42.162 1.00 50.50 240 SER A N 1
ATOM 1877 C CA . SER A 1 240 ? 20.005 -25.512 -42.900 1.00 50.50 240 SER A CA 1
ATOM 1878 C C . SER A 1 240 ? 20.815 -26.167 -44.030 1.00 50.50 240 SER A C 1
ATOM 1880 O O . SER A 1 240 ? 21.394 -25.439 -44.839 1.00 50.50 240 SER A O 1
ATOM 1882 N N . PRO A 1 241 ? 20.914 -27.510 -44.101 1.00 48.38 241 PRO A N 1
ATOM 1883 C CA . PRO A 1 241 ? 21.670 -28.165 -45.157 1.00 48.38 241 PRO A CA 1
ATOM 1884 C C . PRO A 1 241 ? 21.009 -27.828 -46.492 1.00 48.38 241 PRO A C 1
ATOM 1886 O O . PRO A 1 241 ? 19.860 -28.198 -46.740 1.00 48.38 241 PRO A O 1
ATOM 1889 N N . VAL A 1 242 ? 21.731 -27.084 -47.329 1.00 44.91 242 VAL A N 1
ATOM 1890 C CA . VAL A 1 242 ? 21.331 -26.761 -48.697 1.00 44.91 242 VAL A CA 1
ATOM 1891 C C . VAL A 1 242 ? 21.157 -28.087 -49.433 1.00 44.91 242 VAL A C 1
ATOM 1893 O O . VAL A 1 242 ? 22.128 -28.730 -49.825 1.00 44.91 242 VAL A O 1
ATOM 1896 N N . SER A 1 243 ? 19.911 -28.535 -49.586 1.00 45.28 243 SER A N 1
ATOM 1897 C CA . SER A 1 243 ? 19.592 -29.569 -50.564 1.00 45.28 243 SER A CA 1
ATOM 1898 C C . SER A 1 243 ? 19.783 -28.922 -51.929 1.00 45.28 243 SER A C 1
ATOM 1900 O O . SER A 1 243 ? 18.947 -28.139 -52.372 1.00 45.28 243 SER A O 1
ATOM 1902 N N . HIS A 1 244 ? 20.935 -29.181 -52.547 1.00 43.53 244 HIS A N 1
ATOM 1903 C CA . HIS A 1 244 ? 21.195 -28.845 -53.937 1.00 43.53 244 HIS A CA 1
ATOM 1904 C C . HIS A 1 244 ? 20.160 -29.562 -54.806 1.00 43.53 244 HIS A C 1
ATOM 1906 O O . HIS A 1 244 ? 20.301 -30.743 -55.103 1.00 43.53 244 HIS A O 1
ATOM 1912 N N .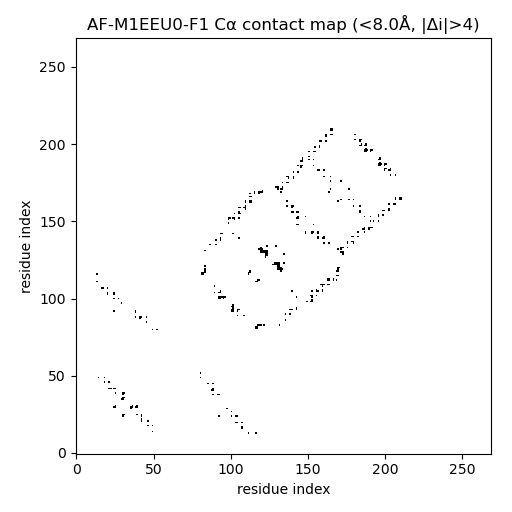 HIS A 1 245 ? 19.117 -28.846 -55.204 1.00 39.75 245 HIS A N 1
ATOM 1913 C CA . HIS A 1 245 ? 18.360 -29.184 -56.394 1.00 39.75 245 HIS A CA 1
ATOM 1914 C C . HIS A 1 245 ? 18.462 -27.974 -57.317 1.00 39.75 245 HIS A C 1
ATOM 1916 O O . HIS A 1 245 ? 17.796 -26.960 -57.111 1.00 39.75 245 HIS A O 1
ATOM 1922 N N . GLU A 1 246 ? 19.375 -28.053 -58.287 1.00 35.03 246 GLU A N 1
ATOM 1923 C CA . GLU A 1 246 ? 19.357 -27.148 -59.434 1.00 35.03 246 GLU A CA 1
ATOM 1924 C C . GLU A 1 246 ? 17.978 -27.243 -60.108 1.00 35.03 246 GLU A C 1
ATOM 1926 O O . GLU A 1 246 ? 17.486 -28.358 -60.325 1.00 35.03 246 GLU A O 1
ATOM 1931 N N . PRO A 1 247 ? 17.334 -26.113 -60.442 1.00 41.81 247 PRO A N 1
ATOM 1932 C CA . PRO A 1 247 ? 16.213 -26.124 -61.359 1.00 41.81 247 PRO A CA 1
ATOM 1933 C C . PRO A 1 247 ? 16.774 -26.206 -62.785 1.00 41.81 247 PRO A C 1
ATOM 1935 O O . PRO A 1 247 ? 17.344 -25.238 -63.292 1.00 41.81 247 PRO A O 1
ATOM 1938 N N . GLU A 1 248 ? 16.627 -27.360 -63.441 1.00 36.50 248 GLU A N 1
ATOM 1939 C CA . GLU A 1 248 ? 16.873 -27.478 -64.882 1.00 36.50 248 GLU A CA 1
ATOM 1940 C C . GLU A 1 248 ? 16.022 -26.441 -65.634 1.00 36.50 248 GLU A C 1
ATOM 1942 O O . GLU A 1 248 ? 14.797 -26.388 -65.508 1.00 36.50 248 GLU A O 1
ATOM 1947 N N . SER A 1 249 ? 16.686 -25.594 -66.420 1.00 42.22 249 SER A N 1
ATOM 1948 C CA . SER A 1 249 ? 16.026 -24.653 -67.327 1.00 42.22 249 SER A CA 1
ATOM 1949 C C . SER A 1 249 ? 15.413 -25.413 -68.513 1.00 42.22 249 SER A C 1
ATOM 1951 O O . SER A 1 249 ? 16.076 -26.290 -69.070 1.00 42.22 249 SER A O 1
ATOM 1953 N N . PRO A 1 250 ? 14.184 -25.093 -68.961 1.00 41.84 250 PRO A N 1
ATOM 1954 C CA . PRO A 1 250 ? 13.561 -25.806 -70.070 1.00 41.84 250 PRO A CA 1
ATOM 1955 C C . PRO A 1 250 ? 14.266 -25.476 -71.396 1.00 41.84 250 PRO A C 1
ATOM 1957 O O . PRO A 1 250 ? 14.286 -24.330 -71.843 1.00 41.84 250 PRO A O 1
ATOM 1960 N N . GLN A 1 251 ? 14.846 -26.499 -72.029 1.00 40.06 251 GLN A N 1
ATOM 1961 C CA . GLN A 1 251 ? 15.478 -26.422 -73.349 1.00 40.06 251 GLN A CA 1
ATOM 1962 C C . GLN A 1 251 ? 14.476 -25.964 -74.426 1.00 40.06 251 GLN A C 1
ATOM 1964 O O . GLN A 1 251 ? 13.450 -26.609 -74.658 1.00 40.06 251 GLN A O 1
ATOM 1969 N N . LEU A 1 252 ? 14.804 -24.878 -75.137 1.00 39.81 252 LEU A N 1
ATOM 1970 C CA . LEU A 1 252 ? 14.151 -24.502 -76.394 1.00 39.81 252 LEU A CA 1
ATOM 1971 C C . LEU A 1 252 ? 14.366 -25.619 -77.433 1.00 39.81 252 LEU A C 1
ATOM 1973 O O . LEU A 1 252 ? 15.497 -25.880 -77.845 1.00 39.81 252 LEU A O 1
ATOM 1977 N N . ARG A 1 253 ? 13.281 -26.252 -77.899 1.00 40.00 253 ARG A N 1
ATOM 1978 C CA . ARG A 1 253 ? 13.312 -27.136 -79.074 1.00 40.00 253 ARG A CA 1
ATOM 1979 C C . ARG A 1 253 ? 13.612 -26.314 -80.329 1.00 40.00 253 ARG A C 1
ATOM 1981 O O . ARG A 1 253 ? 12.745 -25.597 -80.821 1.00 40.00 253 ARG A O 1
ATOM 1988 N N . TYR A 1 254 ? 14.818 -26.465 -80.861 1.00 35.62 254 TYR A N 1
ATOM 1989 C CA . TYR A 1 254 ? 15.157 -26.088 -82.232 1.00 35.62 254 TYR A CA 1
ATOM 1990 C C . TYR A 1 254 ? 14.481 -27.076 -83.201 1.00 35.62 254 TYR A C 1
ATOM 1992 O O . TYR A 1 254 ? 14.757 -28.274 -83.160 1.00 35.62 254 TYR A O 1
ATOM 2000 N N . LEU A 1 255 ? 13.584 -26.584 -84.057 1.00 39.28 255 LEU A N 1
ATOM 2001 C CA . LEU A 1 255 ? 13.092 -27.303 -85.239 1.00 39.28 255 LEU A CA 1
ATOM 2002 C C . LEU A 1 255 ? 13.994 -26.935 -86.436 1.00 39.28 255 LEU A C 1
ATOM 2004 O O . LEU A 1 255 ? 14.288 -25.750 -86.604 1.00 39.28 255 LEU A O 1
ATOM 2008 N N . PRO A 1 256 ? 14.458 -27.899 -87.253 1.00 39.28 256 PRO A N 1
ATOM 2009 C CA . PRO A 1 256 ? 15.299 -27.608 -88.411 1.00 39.28 256 PRO A CA 1
ATOM 2010 C C . PRO A 1 256 ? 14.486 -27.003 -89.577 1.00 39.28 256 PRO A C 1
ATOM 2012 O O . PRO A 1 256 ? 13.267 -27.183 -89.636 1.00 39.28 256 PRO A O 1
ATOM 2015 N N . PRO A 1 257 ? 15.142 -26.275 -90.501 1.00 39.03 257 PRO A N 1
ATOM 2016 C CA . PRO A 1 257 ? 14.474 -25.400 -91.457 1.00 39.03 257 PRO A CA 1
ATOM 2017 C C . PRO A 1 257 ? 13.894 -26.176 -92.644 1.00 39.03 257 PRO A C 1
ATOM 2019 O O . PRO A 1 257 ? 14.575 -27.007 -93.244 1.00 39.03 257 PRO A O 1
ATOM 2022 N N . GLN A 1 258 ? 12.646 -25.871 -93.012 1.00 36.75 258 GLN A N 1
ATOM 2023 C CA . GLN A 1 258 ? 12.077 -26.297 -94.289 1.00 36.75 258 GLN A CA 1
ATOM 2024 C C . GLN A 1 258 ? 12.545 -25.354 -95.400 1.00 36.75 258 GLN A C 1
ATOM 2026 O O . GLN A 1 258 ? 12.326 -24.145 -95.357 1.00 36.75 258 GLN A O 1
ATOM 2031 N N . THR A 1 259 ? 13.196 -25.945 -96.393 1.00 39.06 259 THR A N 1
ATOM 2032 C CA . THR A 1 259 ? 13.512 -25.366 -97.696 1.00 39.06 259 THR A CA 1
ATOM 2033 C C . THR A 1 259 ? 12.226 -25.040 -98.451 1.00 39.06 259 THR A C 1
ATOM 2035 O O . THR A 1 259 ? 11.405 -25.934 -98.663 1.00 39.06 259 THR A O 1
ATOM 2038 N N . VAL A 1 260 ? 12.070 -23.797 -98.906 1.00 41.56 260 VAL A N 1
ATOM 2039 C CA . VAL A 1 260 ? 11.096 -23.452 -99.947 1.00 41.56 260 VAL A CA 1
ATOM 2040 C C . VAL A 1 260 ? 11.838 -22.669 -101.021 1.00 41.56 260 VAL A C 1
ATOM 2042 O O . VAL A 1 260 ? 12.260 -21.536 -100.800 1.00 41.56 260 VAL A O 1
ATOM 2045 N N . ASP A 1 261 ? 12.048 -23.329 -102.155 1.00 36.66 261 ASP A N 1
ATOM 2046 C CA . ASP A 1 261 ? 12.625 -22.754 -103.360 1.00 36.66 261 ASP A CA 1
ATOM 2047 C C . ASP A 1 261 ? 11.525 -22.076 -104.199 1.00 36.66 261 ASP A C 1
ATOM 2049 O O . ASP A 1 261 ? 10.534 -22.702 -104.567 1.00 36.66 261 ASP A O 1
ATOM 2053 N N . HIS A 1 262 ? 11.797 -20.809 -104.524 1.00 37.38 262 HIS A N 1
ATOM 2054 C CA . HIS A 1 262 ? 11.668 -20.169 -105.838 1.00 37.38 262 HIS A CA 1
ATOM 2055 C C . HIS A 1 262 ? 10.320 -19.664 -106.432 1.00 37.38 262 HIS A C 1
ATOM 2057 O O . HIS A 1 262 ? 9.368 -20.407 -106.638 1.00 37.38 262 HIS A O 1
ATOM 2063 N N . MET A 1 263 ? 10.420 -18.401 -106.915 1.00 33.38 263 MET A N 1
ATOM 2064 C CA . MET A 1 263 ? 9.713 -17.713 -108.034 1.00 33.38 263 MET A CA 1
ATOM 2065 C C . MET A 1 263 ? 8.332 -17.100 -107.723 1.00 33.38 263 MET A C 1
ATOM 2067 O O . MET A 1 263 ? 7.519 -17.733 -107.073 1.00 33.38 263 MET A O 1
ATOM 2071 N N . SER A 1 264 ? 7.923 -15.904 -108.170 1.00 37.09 264 SER A N 1
ATOM 2072 C CA . SER A 1 264 ? 8.469 -14.805 -108.991 1.00 37.09 264 SER A CA 1
ATOM 2073 C C . SER A 1 264 ? 7.446 -13.640 -108.950 1.00 37.09 264 SER A C 1
ATOM 2075 O O . SER A 1 264 ? 6.266 -13.948 -108.879 1.00 37.09 264 SER A O 1
ATOM 2077 N N . GLN A 1 265 ? 7.916 -12.375 -109.029 1.00 38.81 265 GLN A N 1
ATOM 2078 C CA . GLN A 1 265 ? 7.375 -11.209 -109.802 1.00 38.81 265 GLN A CA 1
ATOM 2079 C C . GLN A 1 265 ? 5.856 -10.855 -109.686 1.00 38.81 265 GLN A C 1
ATOM 2081 O O . GLN A 1 265 ? 5.018 -11.730 -109.796 1.00 38.81 265 GLN A O 1
ATOM 2086 N N . GLU A 1 266 ? 5.354 -9.635 -109.438 1.00 36.41 266 GLU A N 1
ATOM 2087 C CA . GLU A 1 266 ? 5.465 -8.303 -110.085 1.00 36.41 266 GLU A CA 1
ATOM 2088 C C . GLU A 1 266 ? 4.822 -7.256 -109.124 1.00 36.41 266 GLU A C 1
ATOM 2090 O O . GLU A 1 266 ? 3.948 -7.606 -108.338 1.00 36.41 266 GLU A O 1
ATOM 2095 N N . HIS A 1 267 ? 5.384 -6.060 -108.917 1.00 37.25 267 HIS A N 1
ATOM 2096 C CA . HIS A 1 267 ? 5.144 -4.773 -109.606 1.00 37.25 267 HIS A CA 1
ATOM 2097 C C . HIS A 1 267 ? 3.728 -4.143 -109.495 1.00 37.25 267 HIS A C 1
ATOM 2099 O O . HIS A 1 267 ? 2.762 -4.674 -110.020 1.00 37.25 267 HIS A O 1
ATOM 2105 N N . GLU A 1 268 ? 3.725 -2.944 -108.883 1.00 37.81 268 GLU A N 1
ATOM 2106 C CA . GLU A 1 268 ? 2.884 -1.739 -109.087 1.00 37.81 268 GLU A CA 1
ATOM 2107 C C . GLU A 1 268 ? 1.352 -1.731 -108.910 1.00 37.81 268 GLU A C 1
ATOM 2109 O O . GLU A 1 268 ? 0.631 -2.584 -109.413 1.00 37.81 268 GLU A O 1
ATOM 2114 N N . GLY A 1 269 ? 0.872 -0.620 -108.320 1.00 36.53 269 GLY A N 1
ATOM 2115 C CA . GLY A 1 269 ? -0.476 -0.074 -108.534 1.00 36.53 269 GLY A CA 1
ATOM 2116 C C . GLY A 1 269 ? -1.248 0.256 -107.273 1.00 36.53 269 GLY A C 1
ATOM 2117 O O . GLY A 1 269 ? -2.130 -0.554 -106.927 1.00 36.53 269 GLY A O 1
#

InterPro domains:
  IPR032629 Mon2/Sec7/BIG1-like, dimerisation and cyclophilin-binding domain [PF16213] (35-218)

Radius of gyration: 34.71 Å; Cα contacts (8 Å, |Δi|>4): 222; chains: 1; bounding box: 45×66×132 Å

Foldseek 3Di:
DVVVVVVVVLQVVLLVLLLVLLVVLLPDPVCVDPVNVVLNVLSVVLNVVSVVLVVVVDDPPDDDDDDDDDDPPDPPDPPAPQVLVSCVSLLSQLVDPDLVSNLSSLQSLLVCLLSLVHAQQPCDPVDPPAGSLLVVLVSLLVSDDFQPRDPSSLQSSLSSLLSSLQRPRYDHDPVSLVSSLVSLVRQLVGYPDPVSVVSSVVSSVSSVVSVVVVVVVVVVVVVVVVVVVVVVVVVVVVPDPPPDDDDDDDDDDDDDDDDDDDDDDDDDD

pLDDT: mean 76.23, std 22.11, range [28.94, 98.31]

Mean predicted aligned error: 13.98 Å

Nearest PDB structures (foldseek):
  5ee5-assembly1_A  TM=9.917E-01  e=3.554E-25  Homo sapiens
  5j5c-assembly1_B  TM=8.971E-01  e=2.892E-22  Homo sapiens
  5has-assembly3_B  TM=8.790E-01  e=2.149E-09  Thermothielavioides terrestris
  5has-assembly3_A  TM=8.107E-01  e=3.898E-09  Thermothielavioides terrestris
  5has-assembly3_D  TM=8.727E-01  e=9.637E-07  Thermothielavioides terrestris

Secondary structure (DSSP, 8-state):
--HHHHHHHHHHHHHHHHHHHHHHHHHSTTTTSGGGHHHHHHHHHHHHHHHHHHHTTSPP----------------------GGGG-HHHHHHHT-S-HHHHHHHHHHHHHHHHTTS----SBPSSSTT-BHHHHHHHHHHHT--STTS-HHHHHHHHHHHHHHHH-TT----HHHHHHHHHHHHHHHHH-S-HHHHHHHHHHHHHHHHHHHHHHHHHHHHHHHHHHHHHHHHHHHHHHS-------PPPPP-PPPPPP----------

Solvent-accessible surface area (backbone atoms only — not comparable to full-atom values): 15919 Å² total; per-residue (Å²): 124,71,70,70,52,57,55,53,54,55,51,52,53,51,50,52,50,54,49,52,49,42,51,54,50,63,66,35,73,73,38,73,37,77,94,26,46,65,41,42,50,42,35,51,54,48,48,52,53,55,48,55,57,50,55,73,68,51,77,81,89,75,82,88,82,91,80,92,76,96,68,82,82,71,88,66,76,75,94,60,85,57,44,62,77,60,40,64,35,45,55,48,29,41,71,43,93,46,60,71,47,23,32,50,33,36,52,48,53,28,49,34,39,64,72,54,55,40,45,25,81,52,69,32,94,86,42,92,94,40,35,37,43,41,57,52,51,51,51,50,48,63,59,60,80,58,63,83,44,53,69,66,36,54,46,30,41,45,53,25,48,43,40,55,72,64,34,90,68,50,87,73,53,71,71,50,52,52,50,48,53,50,44,36,51,48,44,33,73,45,45,87,46,66,65,51,22,53,51,22,52,54,40,50,56,52,43,52,54,49,49,53,54,49,54,54,51,50,54,52,50,53,52,53,48,53,52,52,51,51,52,51,52,52,52,52,66,72,65,53,81,80,76,86,70,82,80,82,75,86,78,80,83,83,78,84,85,83,89,79,85,83,89,79,92,83,86,90,135

Sequence (269 aa):
MYEGKKTKEGKKTKNMFLTRALEKILADKEVKKAHHSQLRKACEVALEEIKAETEKQSPPHGEAKGGSSTLPPVKSKTNFIEADKYFLPFELACQSKCPRIVSTSLDCLQKLIAYGHLTGNAPDSTTPGKKLIDRIIETICGCFQGPQTDEGVQLQIIKALLTAVTSQHIEIHEGTVLQAVRTCYNIYLASKNLINQTTAKATLTQMLNVIFARMENQALQEAKQMEKERHRQHHHLLQSPVSHHEPESPQLRYLPPQTVDHMSQEHEG